Protein AF-A0A845GNG6-F1 (afdb_monomer_lite)

Structure (mmCIF, N/CA/C/O backbone):
data_AF-A0A845GNG6-F1
#
_entry.id   AF-A0A845GNG6-F1
#
loop_
_atom_site.group_PDB
_atom_site.id
_atom_site.type_symbol
_atom_site.label_atom_id
_atom_site.label_alt_id
_atom_site.label_comp_id
_atom_site.label_asym_id
_atom_site.label_entity_id
_atom_site.label_seq_id
_atom_site.pdbx_PDB_ins_code
_atom_site.Cartn_x
_atom_site.Cartn_y
_atom_site.Cartn_z
_atom_site.occupancy
_atom_site.B_iso_or_equiv
_atom_site.auth_seq_id
_atom_site.auth_comp_id
_atom_site.auth_asym_id
_atom_site.auth_atom_id
_atom_site.pdbx_PDB_model_num
ATOM 1 N N . MET A 1 1 ? 78.621 -5.613 -104.626 1.00 63.44 1 MET A N 1
ATOM 2 C CA . MET A 1 1 ? 79.164 -6.027 -103.314 1.00 63.44 1 MET A CA 1
ATOM 3 C C . MET A 1 1 ? 79.188 -4.895 -102.280 1.00 63.44 1 MET A C 1
ATOM 5 O O . MET A 1 1 ? 78.416 -4.979 -101.339 1.00 63.44 1 MET A O 1
ATOM 9 N N . MET A 1 2 ? 79.985 -3.820 -102.412 1.00 65.25 2 MET A N 1
ATOM 10 C CA . MET A 1 2 ? 80.016 -2.752 -101.379 1.00 65.25 2 MET A CA 1
ATOM 11 C C . MET A 1 2 ? 78.710 -1.940 -101.276 1.00 65.25 2 MET A C 1
ATOM 13 O O . MET A 1 2 ? 78.285 -1.611 -100.170 1.00 65.25 2 MET A O 1
ATOM 17 N N . ASP A 1 3 ? 78.027 -1.685 -102.395 1.00 73.31 3 ASP A N 1
ATOM 18 C CA . ASP A 1 3 ? 76.734 -0.980 -102.392 1.00 73.31 3 ASP A CA 1
ATOM 19 C C . ASP A 1 3 ? 75.588 -1.825 -101.815 1.00 73.31 3 ASP A C 1
ATOM 21 O O . ASP A 1 3 ? 74.708 -1.299 -101.137 1.00 73.31 3 ASP A O 1
ATOM 25 N N . GLU A 1 4 ? 75.633 -3.147 -102.001 1.00 75.06 4 GLU A N 1
ATOM 26 C CA . GLU A 1 4 ? 74.668 -4.087 -101.410 1.00 75.06 4 GLU A CA 1
ATOM 27 C C . GLU A 1 4 ? 74.850 -4.185 -99.894 1.00 75.06 4 GLU A C 1
ATOM 29 O O . GLU A 1 4 ? 73.871 -4.163 -99.150 1.00 75.06 4 GLU A O 1
ATOM 34 N N . ILE A 1 5 ? 76.101 -4.213 -99.420 1.00 76.00 5 ILE A N 1
ATOM 35 C CA . ILE A 1 5 ? 76.423 -4.175 -97.988 1.00 76.00 5 ILE A CA 1
ATOM 36 C C . ILE A 1 5 ? 75.950 -2.850 -97.379 1.00 76.00 5 ILE A C 1
ATOM 38 O O . ILE A 1 5 ? 75.317 -2.844 -96.325 1.00 76.00 5 ILE A O 1
ATOM 42 N N . ARG A 1 6 ? 76.191 -1.720 -98.055 1.00 77.00 6 ARG A N 1
ATOM 43 C CA . ARG A 1 6 ? 75.730 -0.402 -97.597 1.00 77.00 6 ARG A CA 1
ATOM 44 C C . ARG A 1 6 ? 74.201 -0.314 -97.545 1.00 77.00 6 ARG A C 1
ATOM 46 O O . ARG A 1 6 ? 73.663 0.205 -96.569 1.00 77.00 6 ARG A O 1
ATOM 53 N N . GLY A 1 7 ? 73.507 -0.851 -98.550 1.00 80.06 7 GLY A N 1
ATOM 54 C CA . GLY A 1 7 ? 72.046 -0.941 -98.574 1.00 80.06 7 GLY A CA 1
ATOM 55 C C . GLY A 1 7 ? 71.494 -1.794 -97.430 1.00 80.06 7 GLY A C 1
ATOM 56 O O . GLY A 1 7 ? 70.610 -1.346 -96.703 1.00 80.06 7 GLY A O 1
ATOM 57 N N . ALA A 1 8 ? 72.073 -2.975 -97.201 1.00 79.69 8 ALA A N 1
ATOM 58 C CA . ALA A 1 8 ? 71.675 -3.869 -96.116 1.00 79.69 8 ALA A CA 1
ATOM 59 C C . ALA A 1 8 ? 71.894 -3.247 -94.725 1.00 79.69 8 ALA A C 1
ATOM 61 O O . ALA A 1 8 ? 71.025 -3.363 -93.861 1.00 79.69 8 ALA A O 1
ATOM 62 N N . VAL A 1 9 ? 73.008 -2.535 -94.514 1.00 81.31 9 VAL A N 1
ATOM 63 C CA . VAL A 1 9 ? 73.286 -1.821 -93.255 1.00 81.31 9 VAL A CA 1
ATOM 64 C C . VAL A 1 9 ? 72.265 -0.707 -93.015 1.00 81.31 9 VAL A C 1
ATOM 66 O O . VAL A 1 9 ? 71.722 -0.613 -91.918 1.00 81.31 9 VAL A O 1
ATOM 69 N N . LEU A 1 10 ? 71.936 0.094 -94.034 1.00 81.06 10 LEU A N 1
ATOM 70 C CA . LEU A 1 10 ? 70.926 1.153 -93.914 1.00 81.06 10 LEU A CA 1
ATOM 71 C C . LEU A 1 10 ? 69.526 0.590 -93.624 1.00 81.06 10 LEU A C 1
ATOM 73 O O . LEU A 1 10 ? 68.808 1.126 -92.776 1.00 81.06 10 LEU A O 1
ATOM 77 N N . SER A 1 11 ? 69.147 -0.512 -94.276 1.00 82.75 11 SER A N 1
ATOM 78 C CA . SER A 1 11 ? 67.891 -1.216 -93.999 1.00 82.75 11 SER A CA 1
ATOM 79 C C . SER A 1 11 ? 67.853 -1.786 -92.581 1.00 82.75 11 SER A C 1
ATOM 81 O O . SER A 1 11 ? 66.860 -1.595 -91.882 1.00 82.75 11 SER A O 1
ATOM 83 N N . ALA A 1 12 ? 68.933 -2.419 -92.116 1.00 81.50 12 ALA A N 1
ATOM 84 C CA . ALA A 1 12 ? 69.025 -2.959 -90.761 1.00 81.50 12 ALA A CA 1
ATOM 85 C C . ALA A 1 12 ? 68.978 -1.856 -89.690 1.00 81.50 12 ALA A C 1
ATOM 87 O O . ALA A 1 12 ? 68.282 -2.008 -88.688 1.00 81.50 12 ALA A O 1
ATOM 88 N N . SER A 1 13 ? 69.644 -0.716 -89.913 1.00 83.62 13 SER A N 1
ATOM 89 C CA . SER A 1 13 ? 69.564 0.445 -89.017 1.00 83.62 13 SER A CA 1
ATOM 90 C C . SER A 1 13 ? 68.149 1.019 -88.942 1.00 83.62 13 SER A C 1
ATOM 92 O O . SER A 1 13 ? 67.682 1.348 -87.852 1.00 83.62 13 SER A O 1
ATOM 94 N N . ARG A 1 14 ? 67.440 1.100 -90.076 1.00 86.44 14 ARG A N 1
ATOM 95 C CA . ARG A 1 14 ? 66.047 1.564 -90.109 1.00 86.44 14 ARG A CA 1
ATOM 96 C C . ARG A 1 14 ? 65.122 0.612 -89.356 1.00 86.44 14 ARG A C 1
ATOM 98 O O . ARG A 1 14 ? 64.369 1.066 -88.504 1.00 86.44 14 ARG A O 1
ATOM 105 N N . VAL A 1 15 ? 65.225 -0.692 -89.615 1.00 86.19 15 VAL A N 1
ATOM 106 C CA . VAL A 1 15 ? 64.427 -1.716 -88.922 1.00 86.19 15 VAL A CA 1
ATOM 107 C C . VAL A 1 15 ? 64.720 -1.716 -87.421 1.00 86.19 15 VAL A C 1
ATOM 109 O O . VAL A 1 15 ? 63.786 -1.720 -86.627 1.00 86.19 15 VAL A O 1
ATOM 112 N N . GLY A 1 16 ? 65.990 -1.633 -87.013 1.00 84.88 16 GLY A N 1
ATOM 113 C CA . GLY A 1 16 ? 66.367 -1.556 -85.599 1.00 84.88 16 GLY A CA 1
ATOM 114 C C . GLY A 1 16 ? 65.791 -0.325 -84.892 1.00 84.88 16 GLY A C 1
ATOM 115 O O . GLY A 1 16 ? 65.312 -0.429 -83.764 1.00 84.88 16 GLY A O 1
ATOM 116 N N . TYR A 1 17 ? 65.773 0.828 -85.564 1.00 88.00 17 TYR A N 1
ATOM 117 C CA . TYR A 1 17 ? 65.159 2.048 -85.040 1.00 88.00 17 TYR A CA 1
ATOM 118 C C . TYR A 1 17 ? 63.625 1.953 -84.956 1.00 88.00 17 TYR A C 1
ATOM 120 O O . TYR A 1 17 ? 63.044 2.351 -83.946 1.00 88.00 17 TYR A O 1
ATOM 128 N N . GLU A 1 18 ? 62.966 1.391 -85.974 1.00 89.88 18 GLU A N 1
ATOM 129 C CA . GLU A 1 18 ? 61.511 1.179 -85.992 1.00 89.88 18 GLU A CA 1
ATOM 130 C C . GLU A 1 18 ? 61.078 0.218 -84.867 1.00 89.88 18 GLU A C 1
ATOM 132 O O . GLU A 1 18 ? 60.143 0.510 -84.123 1.00 89.88 18 GLU A O 1
ATOM 137 N N . VAL A 1 19 ? 61.815 -0.885 -84.680 1.00 89.88 19 VAL A N 1
ATOM 138 C CA . VAL A 1 19 ? 61.589 -1.858 -83.598 1.00 89.88 19 VAL A CA 1
ATOM 139 C C . VAL A 1 19 ? 61.834 -1.223 -82.230 1.00 89.88 19 VAL A C 1
ATOM 141 O O . VAL A 1 19 ? 61.001 -1.362 -81.338 1.00 89.88 19 VAL A O 1
ATOM 144 N N . GLY A 1 20 ? 62.930 -0.475 -82.055 1.00 89.69 20 GLY A N 1
ATOM 145 C CA . GLY A 1 20 ? 63.217 0.227 -80.801 1.00 89.69 20 GLY A CA 1
ATOM 146 C C . GLY A 1 20 ? 62.133 1.246 -80.431 1.00 89.69 20 GLY A C 1
ATOM 147 O O . GLY A 1 20 ? 61.717 1.317 -79.273 1.00 89.69 20 GLY A O 1
ATOM 148 N N . ARG A 1 21 ? 61.614 1.982 -81.423 1.00 91.88 21 ARG A N 1
ATOM 149 C CA . ARG A 1 21 ? 60.477 2.895 -81.247 1.00 91.88 21 ARG A CA 1
ATOM 150 C C . ARG A 1 21 ? 59.206 2.136 -80.861 1.00 91.88 21 ARG A C 1
ATOM 152 O O . ARG A 1 21 ? 58.534 2.550 -79.920 1.00 91.88 21 ARG A O 1
ATOM 159 N N . GLN A 1 22 ? 58.892 1.033 -81.542 1.00 91.81 22 GLN A N 1
ATOM 160 C CA . GLN A 1 22 ? 57.708 0.225 -81.239 1.00 91.81 22 GLN A CA 1
ATOM 161 C C . GLN A 1 22 ? 57.763 -0.337 -79.814 1.00 91.81 22 GLN A C 1
ATOM 163 O O . GLN A 1 22 ? 56.802 -0.196 -79.067 1.00 91.81 22 GLN A O 1
ATOM 168 N N . MET A 1 23 ? 58.914 -0.861 -79.384 1.00 91.38 23 MET A N 1
ATOM 169 C CA . MET A 1 23 ? 59.106 -1.346 -78.012 1.00 91.38 23 MET A CA 1
ATOM 170 C C . MET A 1 23 ? 58.889 -0.248 -76.960 1.00 91.38 23 MET A C 1
ATOM 172 O O . MET A 1 23 ? 58.383 -0.524 -75.872 1.00 91.38 23 MET A O 1
ATOM 176 N N . GLN A 1 24 ? 59.274 0.997 -77.257 1.00 92.06 24 GLN A N 1
ATOM 177 C CA . GLN A 1 24 ? 59.040 2.129 -76.360 1.00 92.06 24 GLN A CA 1
ATOM 178 C C . GLN A 1 24 ? 57.553 2.498 -76.292 1.00 92.06 24 GLN A C 1
ATOM 180 O O . GLN A 1 24 ? 57.046 2.757 -75.202 1.00 92.06 24 GLN A O 1
ATOM 185 N N . VAL A 1 25 ? 56.850 2.478 -77.428 1.00 93.19 25 VAL A N 1
ATOM 186 C CA . VAL A 1 25 ? 55.396 2.691 -77.485 1.00 93.19 25 VAL A CA 1
ATOM 187 C C . VAL A 1 25 ? 54.658 1.596 -76.713 1.00 93.19 25 VAL A C 1
ATOM 189 O O . VAL A 1 25 ? 53.833 1.915 -75.861 1.00 93.19 25 VAL A O 1
ATOM 192 N N . ASP A 1 26 ? 55.004 0.327 -76.930 1.00 94.38 26 ASP A N 1
ATOM 193 C CA . ASP A 1 26 ? 54.384 -0.810 -76.242 1.00 94.38 26 ASP A CA 1
ATOM 194 C C . ASP A 1 26 ? 54.618 -0.751 -74.725 1.00 94.38 26 ASP A C 1
ATOM 196 O O . ASP A 1 26 ? 53.713 -1.041 -73.942 1.00 94.38 26 ASP A O 1
ATOM 200 N N . ARG A 1 27 ? 55.813 -0.325 -74.286 1.00 94.75 27 ARG A N 1
ATOM 201 C CA . ARG A 1 27 ? 56.106 -0.111 -72.860 1.00 94.75 27 ARG A CA 1
ATOM 202 C C . ARG A 1 27 ? 55.184 0.942 -72.256 1.00 94.75 27 ARG A C 1
ATOM 204 O O . ARG A 1 27 ? 54.560 0.671 -71.236 1.00 94.75 27 ARG A O 1
ATOM 211 N N . VAL A 1 28 ? 55.078 2.106 -72.897 1.00 94.69 28 VAL A N 1
ATOM 212 C CA . VAL A 1 28 ? 54.210 3.188 -72.418 1.00 94.69 28 VAL A CA 1
ATOM 213 C C . VAL A 1 28 ? 52.760 2.706 -72.386 1.00 94.69 28 VAL A C 1
ATOM 215 O O . VAL A 1 28 ? 52.109 2.825 -71.356 1.00 94.69 28 VAL A O 1
ATOM 218 N N . ILE A 1 29 ? 52.255 2.075 -73.449 1.00 95.75 29 ILE A N 1
ATOM 219 C CA . ILE A 1 29 ? 50.885 1.532 -73.469 1.00 95.75 29 ILE A CA 1
ATOM 220 C C . ILE A 1 29 ? 50.652 0.568 -72.296 1.00 95.75 29 ILE A C 1
ATOM 222 O O . ILE A 1 29 ? 49.633 0.678 -71.614 1.00 95.75 29 ILE A O 1
ATOM 226 N N . ASN A 1 30 ? 51.597 -0.330 -72.014 1.00 95.75 30 ASN A N 1
ATOM 227 C CA . ASN A 1 30 ? 51.485 -1.261 -70.891 1.00 95.75 30 ASN A CA 1
ATOM 228 C C . ASN A 1 30 ? 51.451 -0.551 -69.529 1.00 95.75 30 ASN A C 1
ATOM 230 O O . ASN A 1 30 ? 50.631 -0.912 -68.686 1.00 95.75 30 ASN A O 1
ATOM 234 N N . GLU A 1 31 ? 52.280 0.473 -69.313 1.00 96.06 31 GLU A N 1
ATOM 235 C CA . GLU A 1 31 ? 52.253 1.290 -68.089 1.00 96.06 31 GLU A CA 1
ATOM 236 C C . GLU A 1 31 ? 50.896 1.989 -67.919 1.00 96.06 31 GLU A C 1
ATOM 238 O O . GLU A 1 31 ? 50.289 1.932 -66.848 1.00 96.06 31 GLU A O 1
ATOM 243 N N . TRP A 1 32 ? 50.356 2.576 -68.990 1.00 96.19 32 TRP A N 1
ATOM 244 C CA . TRP A 1 32 ? 49.034 3.209 -68.971 1.00 96.19 32 TRP A CA 1
ATOM 245 C C . TRP A 1 32 ? 47.914 2.213 -68.657 1.00 96.19 32 TRP A C 1
ATOM 247 O O . TRP A 1 32 ? 47.028 2.519 -67.856 1.00 96.19 32 TRP A O 1
ATOM 257 N N . VAL A 1 33 ? 47.960 1.008 -69.233 1.00 96.56 33 VAL A N 1
ATOM 258 C CA . VAL A 1 33 ? 47.000 -0.066 -68.929 1.00 96.56 33 VAL A CA 1
ATOM 259 C C . VAL A 1 33 ? 47.103 -0.494 -67.463 1.00 96.56 33 VAL A C 1
ATOM 261 O O . VAL A 1 33 ? 46.078 -0.666 -66.801 1.00 96.56 33 VAL A O 1
ATOM 264 N N . GLN A 1 34 ? 48.317 -0.624 -66.921 1.00 95.44 34 GLN A N 1
ATOM 265 C CA . GLN A 1 34 ? 48.525 -0.947 -65.506 1.00 95.44 34 GLN A CA 1
ATOM 266 C C . GLN A 1 34 ? 47.971 0.144 -64.585 1.00 95.44 34 GLN A C 1
ATOM 268 O O . GLN A 1 34 ? 47.247 -0.171 -63.637 1.00 95.44 34 GLN A O 1
ATOM 273 N N . HIS A 1 35 ? 48.233 1.418 -64.886 1.00 96.38 35 HIS A N 1
ATOM 274 C CA . HIS A 1 35 ? 47.662 2.537 -64.139 1.00 96.38 35 HIS A CA 1
ATOM 275 C C . HIS A 1 35 ? 46.133 2.542 -64.201 1.00 96.38 35 HIS A C 1
ATOM 277 O O . HIS A 1 35 ? 45.484 2.649 -63.161 1.00 96.38 35 HIS A O 1
ATOM 283 N N . ALA A 1 36 ? 45.542 2.361 -65.384 1.00 96.00 36 ALA A N 1
ATOM 284 C CA . ALA A 1 36 ? 44.091 2.310 -65.548 1.00 96.00 36 ALA A CA 1
ATOM 285 C C . ALA A 1 36 ? 43.453 1.171 -64.733 1.00 96.00 36 ALA A C 1
ATOM 287 O O . ALA A 1 36 ? 42.430 1.377 -64.076 1.00 96.00 36 ALA A O 1
ATOM 288 N N . ASN A 1 37 ? 44.076 -0.011 -64.723 1.00 96.75 37 ASN A N 1
ATOM 289 C CA . ASN A 1 37 ? 43.617 -1.145 -63.921 1.00 96.75 37 ASN A CA 1
ATOM 290 C C . ASN A 1 37 ? 43.746 -0.880 -62.415 1.00 96.75 37 ASN A C 1
ATOM 292 O O . ASN A 1 37 ? 42.821 -1.194 -61.668 1.00 96.75 37 ASN A O 1
ATOM 296 N N . SER A 1 38 ? 44.844 -0.257 -61.977 1.00 97.06 38 SER A N 1
ATOM 297 C CA . SER A 1 38 ? 45.049 0.137 -60.577 1.00 97.06 38 SER A CA 1
ATOM 298 C C . SER A 1 38 ? 43.987 1.138 -60.107 1.00 97.06 38 SER A C 1
ATOM 300 O O . SER A 1 38 ? 43.337 0.919 -59.087 1.00 97.06 38 SER A O 1
ATOM 302 N N . TYR A 1 39 ? 43.711 2.182 -60.898 1.00 96.62 39 TYR A N 1
ATOM 303 C CA . TYR A 1 39 ? 42.654 3.148 -60.584 1.00 96.62 39 TYR A CA 1
ATOM 304 C C . TYR A 1 39 ? 41.267 2.512 -60.549 1.00 96.62 39 TYR A C 1
ATOM 306 O O . TYR A 1 39 ? 40.452 2.857 -59.694 1.00 96.62 39 TYR A O 1
ATOM 314 N N . LYS A 1 40 ? 40.982 1.578 -61.463 1.00 96.94 40 LYS A N 1
ATOM 315 C CA . LYS A 1 40 ? 39.716 0.844 -61.455 1.00 96.94 40 LYS A CA 1
ATOM 316 C C . LYS A 1 40 ? 39.564 0.021 -60.174 1.00 96.94 40 LYS A C 1
ATOM 318 O O . LYS A 1 40 ? 38.509 0.097 -59.556 1.00 96.94 40 LYS A O 1
ATOM 323 N N . ALA A 1 41 ? 40.612 -0.690 -59.756 1.00 96.69 41 ALA A N 1
ATOM 324 C CA . ALA A 1 41 ? 40.607 -1.468 -58.520 1.00 96.69 41 ALA A CA 1
ATOM 325 C C . ALA A 1 41 ? 40.384 -0.580 -57.284 1.00 96.69 41 ALA A C 1
ATOM 327 O O . ALA A 1 41 ? 39.477 -0.852 -56.506 1.00 96.69 41 ALA A O 1
ATOM 328 N N . GLN A 1 42 ? 41.123 0.529 -57.160 1.00 96.88 42 GLN A N 1
ATOM 329 C CA . GLN A 1 42 ? 40.955 1.488 -56.056 1.00 96.88 42 GLN A CA 1
ATOM 330 C C . GLN A 1 42 ? 39.549 2.092 -56.016 1.00 96.88 42 GLN A C 1
ATOM 332 O O . GLN A 1 42 ? 38.958 2.265 -54.953 1.00 96.88 42 GLN A O 1
ATOM 337 N N . ARG A 1 43 ? 38.992 2.423 -57.185 1.00 97.44 43 ARG A N 1
ATOM 338 C CA . ARG A 1 43 ? 37.632 2.950 -57.288 1.00 97.44 43 ARG A CA 1
ATOM 339 C C . ARG A 1 43 ? 36.606 1.911 -56.840 1.00 97.44 43 ARG A C 1
ATOM 341 O O . ARG A 1 43 ? 35.663 2.268 -56.141 1.00 97.44 43 ARG A O 1
ATOM 348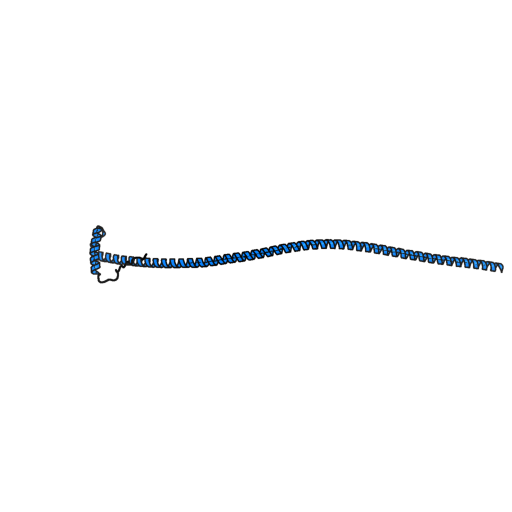 N N . ASP A 1 44 ? 36.758 0.663 -57.270 1.00 97.19 44 ASP A N 1
ATOM 349 C CA . ASP A 1 44 ? 35.828 -0.413 -56.928 1.00 97.19 44 ASP A CA 1
ATOM 350 C C . ASP A 1 44 ? 35.904 -0.739 -55.417 1.00 97.19 44 ASP A C 1
ATOM 352 O O . ASP A 1 44 ? 34.862 -0.853 -54.774 1.00 97.19 44 ASP A O 1
ATOM 356 N N . GLU A 1 45 ? 37.103 -0.732 -54.822 1.00 97.88 45 GLU A N 1
ATOM 357 C CA . GLU A 1 45 ? 37.316 -0.851 -53.368 1.00 97.88 45 GLU A CA 1
ATOM 358 C C . GLU A 1 45 ? 36.657 0.301 -52.592 1.00 97.88 45 GLU A C 1
ATOM 360 O O . GLU A 1 45 ? 35.883 0.068 -51.663 1.00 97.88 45 GLU A O 1
ATOM 365 N N . ALA A 1 46 ? 36.850 1.549 -53.032 1.00 97.06 46 ALA A N 1
ATOM 366 C CA . ALA A 1 46 ? 36.190 2.705 -52.426 1.00 97.06 46 ALA A CA 1
ATOM 367 C C . ALA A 1 46 ? 34.653 2.616 -52.517 1.00 97.06 46 ALA A C 1
ATOM 369 O O . ALA A 1 46 ? 33.941 3.009 -51.591 1.00 97.06 46 ALA A O 1
ATOM 370 N N . TRP A 1 47 ? 34.110 2.076 -53.613 1.00 97.69 47 TRP A N 1
ATOM 371 C CA . TRP A 1 47 ? 32.670 1.831 -53.737 1.00 97.69 47 TRP A CA 1
ATOM 372 C C . TRP A 1 47 ? 32.168 0.761 -52.765 1.00 97.69 47 TRP A C 1
ATOM 374 O O . TRP A 1 47 ? 31.066 0.903 -52.224 1.00 97.69 47 TRP A O 1
ATOM 384 N N . ASP A 1 48 ? 32.948 -0.289 -52.525 1.00 97.81 48 ASP A N 1
ATOM 385 C CA . ASP A 1 48 ? 32.625 -1.323 -51.539 1.00 97.81 48 ASP A CA 1
ATOM 386 C C . ASP A 1 48 ? 32.636 -0.771 -50.114 1.00 97.81 48 ASP A C 1
ATOM 388 O O . ASP A 1 48 ? 31.693 -1.009 -49.350 1.00 97.81 48 ASP A O 1
ATOM 392 N N . GLU A 1 49 ? 33.626 0.056 -49.781 1.00 98.00 49 GLU A N 1
ATOM 393 C CA . GLU A 1 49 ? 33.677 0.765 -48.504 1.00 98.00 49 GLU A CA 1
ATOM 394 C C . GLU A 1 49 ? 32.473 1.692 -48.319 1.00 98.00 49 GLU A C 1
ATOM 396 O O . GLU A 1 49 ? 31.808 1.638 -47.282 1.00 98.00 49 GLU A O 1
ATOM 401 N N . ILE A 1 50 ? 32.117 2.487 -49.336 1.00 97.94 50 ILE A N 1
ATOM 402 C CA . ILE A 1 50 ? 30.935 3.363 -49.297 1.00 97.94 50 ILE A CA 1
ATOM 403 C C . ILE A 1 50 ? 29.661 2.546 -49.054 1.00 97.94 50 ILE A C 1
ATOM 405 O O . ILE A 1 50 ? 28.822 2.938 -48.237 1.00 97.94 50 ILE A O 1
ATOM 409 N N . ARG A 1 51 ? 29.500 1.402 -49.733 1.00 97.88 51 ARG A N 1
ATOM 410 C CA . ARG A 1 51 ? 28.342 0.515 -49.531 1.00 97.88 51 ARG A CA 1
ATOM 411 C C . ARG A 1 51 ? 28.295 -0.035 -48.106 1.00 97.88 51 ARG A C 1
ATOM 413 O O . ARG A 1 51 ? 27.238 0.017 -47.476 1.00 97.88 51 ARG A O 1
ATOM 420 N N . SER A 1 52 ? 29.431 -0.499 -47.590 1.00 98.12 52 SER A N 1
ATOM 421 C CA . SER A 1 52 ? 29.564 -1.018 -46.225 1.00 98.12 52 SER A CA 1
ATOM 422 C C . SER A 1 52 ? 29.254 0.050 -45.171 1.00 98.12 52 SER A C 1
ATOM 424 O O . SER A 1 52 ? 28.443 -0.172 -44.269 1.00 98.12 52 SER A O 1
ATOM 426 N N . LEU A 1 53 ? 29.819 1.251 -45.314 1.00 98.00 53 LEU A N 1
ATOM 427 C CA . LEU A 1 53 ? 29.571 2.371 -44.406 1.00 98.00 53 LEU A CA 1
ATOM 428 C C . LEU A 1 53 ? 28.112 2.826 -44.443 1.00 98.00 53 LEU A C 1
ATOM 430 O O . LEU A 1 53 ? 27.535 3.116 -43.396 1.00 98.00 53 LEU A O 1
ATOM 434 N N . LYS A 1 54 ? 27.484 2.839 -45.622 1.00 98.06 54 LYS A N 1
ATOM 435 C CA . LYS A 1 54 ? 26.063 3.175 -45.756 1.00 98.06 54 LYS A CA 1
ATOM 436 C C . LYS A 1 54 ? 25.165 2.157 -45.048 1.00 98.06 54 LYS A C 1
ATOM 438 O O . LYS A 1 54 ? 24.196 2.561 -44.407 1.00 98.06 54 LYS A O 1
ATOM 443 N N . ALA A 1 55 ? 25.496 0.867 -45.124 1.00 97.88 55 ALA A N 1
ATOM 444 C CA . ALA A 1 55 ? 24.780 -0.177 -44.395 1.00 97.88 55 ALA A CA 1
ATOM 445 C C . ALA A 1 55 ? 24.912 0.009 -42.874 1.00 97.88 55 ALA A C 1
ATOM 447 O O . ALA A 1 55 ? 23.898 0.084 -42.182 1.00 97.88 55 ALA A O 1
ATOM 448 N N . LYS A 1 56 ? 26.139 0.210 -42.369 1.00 98.25 56 LYS A N 1
ATOM 449 C CA . LYS A 1 56 ? 26.395 0.477 -40.940 1.00 98.25 56 LYS A CA 1
ATOM 450 C C . LYS A 1 56 ? 25.694 1.744 -40.442 1.00 98.25 56 LYS A C 1
ATOM 452 O O . LYS A 1 56 ? 25.161 1.777 -39.335 1.00 98.25 56 LYS A O 1
ATOM 457 N N . LEU A 1 57 ? 25.660 2.800 -41.257 1.00 98.12 57 LEU A N 1
ATOM 458 C CA . LEU A 1 57 ? 24.939 4.026 -40.917 1.00 98.12 57 LEU A CA 1
ATOM 459 C C . LEU A 1 57 ? 23.431 3.774 -40.794 1.00 98.12 57 LEU A C 1
ATOM 461 O O . LEU A 1 57 ? 22.798 4.297 -39.883 1.00 98.12 57 LEU A O 1
ATOM 465 N N . SER A 1 58 ? 22.853 2.966 -41.684 1.00 97.62 58 SER A N 1
ATOM 466 C CA . SER A 1 58 ? 21.436 2.604 -41.606 1.00 97.62 58 SER A CA 1
ATOM 467 C C . SER A 1 58 ? 21.122 1.777 -40.357 1.00 97.62 58 SER A C 1
ATOM 469 O O . SER A 1 58 ? 20.108 2.020 -39.709 1.00 97.62 58 SER A O 1
ATOM 471 N N . GLU A 1 59 ? 21.982 0.818 -40.013 1.00 98.19 59 GLU A N 1
ATOM 472 C CA . GLU A 1 59 ? 21.825 -0.030 -38.827 1.00 98.19 59 GLU A CA 1
ATOM 473 C C . GLU A 1 59 ? 21.879 0.804 -37.541 1.00 98.19 59 GLU A C 1
ATOM 475 O O . GLU A 1 59 ? 20.936 0.801 -36.753 1.00 98.19 59 GLU A O 1
ATOM 480 N N . THR A 1 60 ? 22.914 1.632 -37.392 1.00 97.19 60 THR A N 1
ATOM 481 C CA . THR A 1 60 ? 23.063 2.527 -36.231 1.00 97.19 60 THR A CA 1
ATOM 482 C C . THR A 1 60 ? 21.938 3.563 -36.121 1.00 97.19 60 THR A C 1
ATOM 484 O O . THR A 1 60 ? 21.520 3.927 -35.018 1.00 97.19 60 THR A O 1
ATOM 487 N N . GLN A 1 61 ? 21.396 4.042 -37.247 1.00 98.19 61 GLN A N 1
ATOM 488 C CA . GLN A 1 61 ? 20.214 4.909 -37.247 1.00 98.19 61 GLN A CA 1
ATOM 489 C C . GLN A 1 61 ? 18.969 4.190 -36.722 1.00 98.19 61 GLN A C 1
ATOM 491 O O . GLN A 1 61 ? 18.183 4.799 -35.989 1.00 98.19 61 GLN A O 1
ATOM 496 N N . GLU A 1 62 ? 18.789 2.919 -37.070 1.00 97.75 62 GLU A N 1
ATOM 497 C CA . GLU A 1 62 ? 17.656 2.133 -36.595 1.00 97.75 62 GLU A CA 1
ATOM 498 C C . GLU A 1 62 ? 17.802 1.773 -35.113 1.00 97.75 62 GLU A C 1
ATOM 500 O O . GLU A 1 62 ? 16.870 1.982 -34.335 1.00 97.75 62 GLU A O 1
ATOM 505 N N . GLU A 1 63 ? 18.997 1.374 -34.674 1.00 98.19 63 GLU A N 1
ATOM 506 C CA . GLU A 1 63 ? 19.306 1.182 -33.252 1.00 98.19 63 GLU A CA 1
ATOM 507 C C . GLU A 1 63 ? 18.987 2.438 -32.434 1.00 98.19 63 GLU A C 1
ATOM 509 O O . GLU A 1 63 ? 18.336 2.366 -31.386 1.00 98.19 63 GLU A O 1
ATOM 514 N N . ARG A 1 64 ? 19.370 3.618 -32.942 1.00 98.19 64 ARG A N 1
ATOM 515 C CA . ARG A 1 64 ? 19.051 4.898 -32.303 1.00 98.19 64 ARG A CA 1
ATOM 516 C C . ARG A 1 64 ? 17.543 5.116 -32.181 1.00 98.19 64 ARG A C 1
ATOM 518 O O . ARG A 1 64 ? 17.091 5.559 -31.124 1.00 98.19 64 ARG A O 1
ATOM 525 N N . ARG A 1 65 ? 16.760 4.821 -33.225 1.00 98.38 65 ARG A N 1
ATOM 526 C CA . ARG A 1 65 ? 15.290 4.944 -33.177 1.00 98.38 65 ARG A CA 1
ATOM 527 C C . ARG A 1 65 ? 14.684 4.018 -32.132 1.00 98.38 65 ARG A C 1
ATOM 529 O O . ARG A 1 65 ? 13.860 4.463 -31.333 1.00 98.38 65 ARG A O 1
ATOM 536 N N . VAL A 1 66 ? 15.121 2.761 -32.098 1.00 98.38 66 VAL A N 1
ATOM 537 C CA . VAL A 1 66 ? 14.641 1.767 -31.130 1.00 98.38 66 VAL A CA 1
ATOM 538 C C . VAL A 1 66 ? 14.970 2.194 -29.700 1.00 98.38 66 VAL A C 1
ATOM 540 O O . VAL A 1 66 ? 14.100 2.158 -28.829 1.00 98.38 66 VAL A O 1
ATOM 543 N N . LEU A 1 67 ? 16.202 2.639 -29.442 1.00 98.31 67 LEU A N 1
ATOM 544 C CA . LEU A 1 67 ? 16.609 3.115 -28.118 1.00 98.31 67 LEU A CA 1
ATOM 545 C C . LEU A 1 67 ? 15.835 4.365 -27.695 1.00 98.31 67 LEU A C 1
ATOM 547 O O . LEU A 1 67 ? 15.414 4.461 -26.544 1.00 98.31 67 LEU A O 1
ATOM 551 N N . GLN A 1 68 ? 15.577 5.290 -28.619 1.00 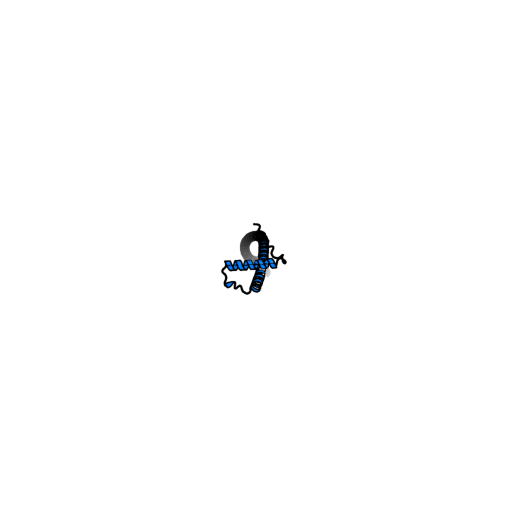98.44 68 GLN A N 1
ATOM 552 C CA . GLN A 1 68 ? 14.764 6.472 -28.342 1.00 98.44 68 GLN A CA 1
ATOM 553 C C . GLN A 1 68 ? 13.313 6.103 -27.994 1.00 98.44 68 GLN A C 1
ATOM 555 O O . GLN A 1 68 ? 12.731 6.687 -27.078 1.00 98.44 68 GLN A O 1
ATOM 560 N N . ALA A 1 69 ? 12.735 5.114 -28.680 1.00 97.94 69 ALA A N 1
ATOM 561 C CA . ALA A 1 69 ? 11.404 4.607 -28.363 1.00 97.94 69 ALA A CA 1
ATOM 562 C C . ALA A 1 69 ? 11.362 3.948 -26.973 1.00 97.94 69 ALA A C 1
ATOM 564 O O . ALA A 1 69 ? 10.476 4.263 -26.179 1.00 97.94 69 ALA A O 1
ATOM 565 N N . LYS A 1 70 ? 12.351 3.104 -26.646 1.00 98.38 70 LYS A N 1
ATOM 566 C CA . LYS A 1 70 ? 12.479 2.471 -25.320 1.00 98.38 70 LYS A CA 1
ATOM 567 C C . LYS A 1 70 ? 12.662 3.493 -24.200 1.00 98.38 70 LYS A C 1
ATOM 569 O O . LYS A 1 70 ? 12.062 3.346 -23.140 1.00 98.38 70 LYS A O 1
ATOM 574 N N . LEU A 1 71 ? 13.459 4.537 -24.434 1.00 98.25 71 LEU A N 1
ATOM 575 C CA . LEU A 1 71 ? 13.641 5.623 -23.473 1.00 98.25 71 LEU A CA 1
ATOM 576 C C . LEU A 1 71 ? 12.310 6.323 -23.189 1.00 98.25 71 LEU A C 1
ATOM 578 O O . LEU A 1 71 ? 11.938 6.486 -22.031 1.00 98.25 71 LEU A O 1
ATOM 582 N N . LYS A 1 72 ? 11.559 6.669 -24.240 1.00 98.00 72 LYS A N 1
ATOM 583 C CA . LYS A 1 72 ? 10.245 7.304 -24.101 1.00 98.00 72 LYS A CA 1
ATOM 584 C C . LYS A 1 72 ? 9.257 6.415 -23.341 1.00 98.00 72 LYS A C 1
ATOM 586 O O . LYS A 1 72 ? 8.547 6.911 -22.471 1.00 98.00 72 LYS A O 1
ATOM 591 N N . ASP A 1 73 ? 9.221 5.118 -23.641 1.00 98.38 73 ASP A N 1
ATOM 592 C CA . ASP A 1 73 ? 8.376 4.163 -22.916 1.00 98.38 73 ASP A CA 1
ATOM 593 C C . ASP A 1 73 ? 8.759 4.100 -21.427 1.00 98.38 73 ASP A C 1
ATOM 595 O O . ASP A 1 73 ? 7.919 4.319 -20.552 1.00 98.38 73 ASP A O 1
ATOM 599 N N . SER A 1 74 ? 10.051 3.955 -21.121 1.00 97.69 74 SER A N 1
ATOM 600 C CA . SER A 1 74 ? 10.553 3.955 -19.742 1.00 97.69 74 SER A CA 1
ATOM 601 C C . SER A 1 74 ? 10.246 5.258 -18.990 1.00 97.69 74 SER A C 1
ATOM 603 O O . SER A 1 74 ? 9.857 5.223 -17.821 1.00 97.69 74 SER A O 1
ATOM 605 N N . GLU A 1 75 ? 10.336 6.418 -19.645 1.00 98.25 75 GLU A N 1
ATOM 606 C CA . GLU A 1 75 ? 9.936 7.701 -19.059 1.00 98.25 75 GLU A CA 1
ATOM 607 C C . GLU A 1 75 ? 8.441 7.738 -18.721 1.00 98.25 75 GLU A C 1
ATOM 609 O O . GLU A 1 75 ? 8.055 8.265 -17.672 1.00 98.25 75 GLU A O 1
ATOM 614 N N . THR A 1 76 ? 7.586 7.179 -19.584 1.00 97.62 76 THR A N 1
ATOM 615 C CA . THR A 1 76 ? 6.149 7.082 -19.295 1.00 97.62 76 THR A CA 1
ATOM 616 C C . THR A 1 76 ? 5.869 6.140 -18.129 1.00 97.62 76 THR A C 1
ATOM 618 O O . THR A 1 76 ? 5.110 6.515 -17.234 1.00 97.62 76 THR A O 1
ATOM 621 N N . GLN A 1 77 ? 6.550 4.994 -18.058 1.00 98.00 77 GLN A N 1
ATOM 622 C CA . GLN A 1 77 ? 6.458 4.068 -16.926 1.00 98.00 77 GLN A CA 1
ATOM 623 C C . GLN A 1 77 ? 6.944 4.717 -15.621 1.00 98.00 77 GLN A C 1
ATOM 625 O O . GLN A 1 77 ? 6.293 4.622 -14.584 1.00 98.00 77 GLN A O 1
ATOM 630 N N . CYS A 1 78 ? 8.044 5.473 -15.655 1.00 97.62 78 CYS A N 1
ATOM 631 C CA . CYS A 1 78 ? 8.510 6.231 -14.493 1.00 97.62 78 CYS A CA 1
ATOM 632 C C . CYS A 1 78 ? 7.457 7.236 -14.000 1.00 97.62 78 CYS A C 1
ATOM 634 O O . CYS A 1 78 ? 7.263 7.395 -12.792 1.00 97.62 78 CYS A O 1
ATOM 636 N N . LYS A 1 79 ? 6.761 7.922 -14.915 1.00 97.81 79 LYS A N 1
ATOM 637 C CA . LYS A 1 79 ? 5.690 8.866 -14.558 1.00 97.81 79 LYS A CA 1
ATOM 638 C C . LYS A 1 79 ? 4.497 8.157 -13.917 1.00 97.81 79 LYS A C 1
ATOM 640 O O . LYS A 1 79 ? 3.990 8.648 -12.907 1.00 97.81 79 LYS A O 1
ATOM 645 N N . THR A 1 80 ? 4.069 7.013 -14.453 1.00 98.12 80 THR A N 1
ATOM 646 C CA . THR A 1 80 ? 2.955 6.242 -13.879 1.00 98.12 80 THR A CA 1
ATOM 647 C C . THR A 1 80 ? 3.318 5.669 -12.511 1.00 98.12 80 THR A C 1
ATOM 649 O O . THR A 1 80 ? 2.525 5.799 -11.577 1.00 98.12 80 THR A O 1
ATOM 652 N N . PHE A 1 81 ? 4.534 5.140 -12.337 1.00 98.19 81 PHE A N 1
ATOM 653 C CA . PHE A 1 81 ? 5.001 4.659 -11.036 1.00 98.19 81 PHE A CA 1
ATOM 654 C C . PHE A 1 81 ? 5.069 5.773 -9.992 1.00 98.19 81 PHE A C 1
ATOM 656 O O . PHE A 1 81 ? 4.591 5.573 -8.877 1.00 98.19 81 PHE A O 1
ATOM 663 N N . ARG A 1 82 ? 5.562 6.970 -10.341 1.00 98.12 82 ARG A N 1
ATOM 664 C CA . ARG A 1 82 ? 5.534 8.123 -9.420 1.00 98.12 82 ARG A CA 1
ATOM 665 C C . ARG A 1 82 ? 4.113 8.527 -9.037 1.00 98.12 82 ARG A C 1
ATOM 667 O O . ARG A 1 82 ? 3.850 8.790 -7.868 1.00 98.12 82 ARG A O 1
ATOM 674 N N . ALA A 1 83 ? 3.183 8.557 -9.991 1.00 97.81 83 ALA A N 1
ATOM 675 C CA . ALA A 1 83 ? 1.784 8.866 -9.697 1.00 97.81 83 ALA A CA 1
ATOM 676 C C . ALA A 1 83 ? 1.149 7.821 -8.759 1.00 97.81 83 ALA A C 1
ATOM 678 O O . ALA A 1 83 ? 0.427 8.175 -7.821 1.00 97.81 83 ALA A O 1
ATOM 679 N N . SER A 1 84 ? 1.460 6.540 -8.976 1.00 98.06 84 SER A N 1
ATOM 680 C CA . SER A 1 84 ? 1.029 5.445 -8.104 1.00 98.06 84 SER A CA 1
ATOM 681 C C . SER A 1 84 ? 1.626 5.569 -6.700 1.00 98.06 84 SER A C 1
ATOM 683 O O . SER A 1 84 ? 0.888 5.477 -5.721 1.00 98.06 84 SER A O 1
ATOM 685 N N . ALA A 1 85 ? 2.929 5.843 -6.587 1.00 98.12 85 ALA A N 1
ATOM 686 C CA . ALA A 1 85 ? 3.610 6.047 -5.308 1.00 98.12 85 ALA A CA 1
ATOM 687 C C . ALA A 1 85 ? 2.972 7.192 -4.507 1.00 98.12 85 ALA A C 1
ATOM 689 O O . ALA A 1 85 ? 2.534 6.976 -3.381 1.00 98.12 85 ALA A O 1
ATOM 690 N N . ASN A 1 86 ? 2.770 8.355 -5.133 1.00 97.94 86 ASN A N 1
ATOM 691 C CA . ASN A 1 86 ? 2.104 9.498 -4.500 1.00 97.94 86 ASN A CA 1
ATOM 692 C C . ASN A 1 86 ? 0.676 9.159 -4.029 1.00 97.94 86 ASN A C 1
ATOM 694 O O . ASN A 1 86 ? 0.204 9.654 -3.005 1.00 97.94 86 ASN A O 1
ATOM 698 N N . THR A 1 87 ? -0.044 8.324 -4.782 1.00 98.25 87 THR A N 1
ATOM 699 C CA . THR A 1 87 ? -1.394 7.881 -4.402 1.00 98.25 87 THR A CA 1
ATOM 700 C C . THR A 1 87 ? -1.352 6.971 -3.177 1.00 98.25 87 THR A C 1
ATOM 702 O O . THR A 1 87 ? -2.181 7.114 -2.276 1.00 98.25 87 THR A O 1
ATOM 705 N N . LEU A 1 88 ? -0.391 6.047 -3.126 1.00 97.81 88 LEU A N 1
ATOM 706 C CA . LEU A 1 88 ? -0.193 5.160 -1.983 1.00 97.81 88 LEU A CA 1
ATOM 707 C C . LEU A 1 88 ? 0.241 5.933 -0.737 1.00 97.81 88 LEU A C 1
ATOM 709 O O . LEU A 1 88 ? -0.308 5.684 0.330 1.00 97.81 88 LEU A O 1
ATOM 713 N N . GLU A 1 89 ? 1.134 6.913 -0.868 1.00 98.25 89 GLU A N 1
ATOM 714 C CA . GLU A 1 89 ? 1.546 7.783 0.240 1.00 98.25 89 GLU A CA 1
ATOM 715 C C . GLU A 1 89 ? 0.357 8.524 0.859 1.00 98.25 89 GLU A C 1
ATOM 717 O O . GLU A 1 89 ? 0.176 8.495 2.075 1.00 98.25 89 GLU A O 1
ATOM 722 N N . ARG A 1 90 ? -0.521 9.108 0.031 1.00 97.69 90 ARG A N 1
ATOM 723 C CA . ARG A 1 90 ? -1.745 9.774 0.514 1.00 97.69 90 ARG A CA 1
ATOM 724 C C . ARG A 1 90 ? -2.688 8.814 1.236 1.00 97.69 90 ARG A C 1
ATOM 726 O O . ARG A 1 90 ? -3.228 9.161 2.283 1.00 97.69 90 ARG A O 1
ATOM 733 N N . LYS A 1 91 ? -2.887 7.607 0.693 1.00 98.12 91 LYS A N 1
ATOM 734 C CA . LYS A 1 91 ? -3.704 6.572 1.350 1.00 98.12 91 LYS A CA 1
ATOM 735 C C . LYS A 1 91 ? -3.095 6.149 2.682 1.00 98.12 91 LYS A C 1
ATOM 737 O O . LYS A 1 91 ? -3.828 5.990 3.651 1.00 98.12 91 LYS A O 1
ATOM 742 N N . ASN A 1 92 ? -1.776 5.998 2.740 1.00 97.75 92 ASN A N 1
ATOM 743 C CA . ASN A 1 92 ? -1.079 5.599 3.954 1.00 97.75 92 ASN A CA 1
ATOM 744 C C . ASN A 1 92 ? -1.175 6.681 5.040 1.00 97.75 92 ASN A C 1
ATOM 746 O O . ASN A 1 92 ? -1.465 6.364 6.189 1.00 97.75 92 ASN A O 1
ATOM 750 N N . ALA A 1 93 ? -1.033 7.957 4.666 1.00 97.69 93 ALA A N 1
ATOM 751 C CA . ALA A 1 93 ? -1.267 9.081 5.572 1.00 97.69 93 ALA A CA 1
ATOM 752 C C . ALA A 1 93 ? -2.706 9.072 6.120 1.00 97.69 93 ALA A C 1
ATOM 754 O O . ALA A 1 93 ? -2.904 9.099 7.330 1.00 97.69 93 ALA A O 1
ATOM 755 N N . SER A 1 94 ? -3.708 8.911 5.247 1.00 98.19 94 SER A N 1
ATOM 756 C CA . SER A 1 94 ? -5.115 8.837 5.663 1.00 98.19 94 SER A CA 1
ATOM 757 C C . SER A 1 94 ? -5.413 7.645 6.581 1.00 98.19 94 SER A C 1
ATOM 759 O O . SER A 1 94 ? -6.181 7.787 7.530 1.00 98.19 94 SER A O 1
ATOM 761 N N . LEU A 1 95 ? -4.823 6.475 6.319 1.00 98.25 95 LEU A N 1
ATOM 762 C CA . LEU A 1 95 ? -4.969 5.306 7.188 1.00 98.25 95 LEU A CA 1
ATOM 763 C C . LEU A 1 95 ? -4.285 5.522 8.539 1.00 98.25 95 LEU A C 1
ATOM 765 O O . LEU A 1 95 ? -4.838 5.136 9.565 1.00 98.25 95 LEU A O 1
ATOM 769 N N . SER A 1 96 ? -3.115 6.161 8.552 1.00 98.19 96 SER A N 1
ATOM 770 C CA . SER A 1 96 ? -2.418 6.532 9.784 1.00 98.19 96 SER A CA 1
ATOM 771 C C . SER A 1 96 ? -3.272 7.464 10.652 1.00 98.19 96 SER A C 1
ATOM 773 O O . SER A 1 96 ? -3.409 7.229 11.855 1.00 98.19 96 SER A O 1
ATOM 775 N N . ASP A 1 97 ? -3.908 8.469 10.045 1.00 98.06 97 ASP A N 1
ATOM 776 C CA . ASP A 1 97 ? -4.819 9.384 10.743 1.00 98.06 97 ASP A CA 1
ATOM 777 C C . ASP A 1 97 ? -6.045 8.650 11.307 1.00 98.06 97 ASP A C 1
ATOM 779 O O . ASP A 1 97 ? -6.438 8.870 12.458 1.00 98.06 97 ASP A O 1
ATOM 783 N N . GLU A 1 98 ? -6.627 7.724 10.540 1.00 98.19 98 GLU A N 1
ATOM 784 C CA . GLU A 1 98 ? -7.776 6.936 10.994 1.00 98.19 98 GLU A CA 1
ATOM 785 C C . GLU A 1 98 ? -7.408 5.992 12.145 1.00 98.19 98 GLU A C 1
ATOM 787 O O . GLU A 1 98 ? -8.144 5.890 13.130 1.00 98.19 98 GLU A O 1
ATOM 792 N N . VAL A 1 99 ? -6.236 5.355 12.089 1.00 98.12 99 VAL A N 1
ATOM 793 C CA . VAL A 1 99 ? -5.715 4.541 13.196 1.00 98.12 99 VAL A CA 1
ATOM 794 C C . VAL A 1 99 ? -5.516 5.397 14.447 1.00 98.12 99 VAL A C 1
ATOM 796 O O . VAL A 1 99 ? -5.896 4.974 15.544 1.00 98.12 99 VAL A O 1
ATOM 799 N N . ALA A 1 100 ? -4.980 6.613 14.314 1.00 97.88 100 ALA A N 1
ATOM 800 C CA . ALA A 1 100 ? -4.833 7.534 15.439 1.00 97.88 100 ALA A CA 1
ATOM 801 C C . ALA A 1 100 ? -6.198 7.913 16.045 1.00 97.88 100 ALA A C 1
ATOM 803 O O . ALA A 1 100 ? -6.361 7.883 17.273 1.00 97.88 100 ALA A O 1
ATOM 804 N N . ARG A 1 101 ? -7.197 8.191 15.197 1.00 98.31 101 ARG A N 1
ATOM 805 C CA . ARG A 1 101 ? -8.575 8.501 15.606 1.00 98.31 101 ARG A CA 1
ATOM 806 C C . ARG A 1 101 ? -9.229 7.337 16.347 1.00 98.31 101 ARG A C 1
ATOM 808 O O . ARG A 1 101 ? -9.734 7.532 17.453 1.00 98.31 101 ARG A O 1
ATOM 815 N N . LEU A 1 102 ? -9.172 6.128 15.789 1.00 98.00 102 L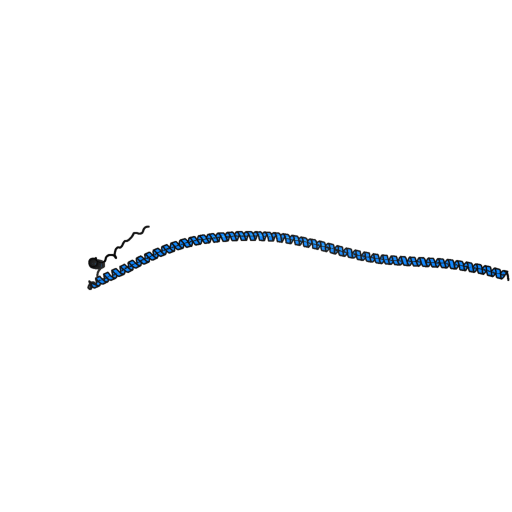EU A N 1
ATOM 816 C CA . LEU A 1 102 ? -9.726 4.919 16.405 1.00 98.00 102 LEU A CA 1
ATOM 817 C C . LEU A 1 102 ? -9.032 4.584 17.725 1.00 98.00 102 LEU A C 1
ATOM 819 O O . LEU A 1 102 ? -9.687 4.212 18.697 1.00 98.00 102 LEU A O 1
ATOM 823 N N . THR A 1 103 ? -7.714 4.768 17.796 1.00 98.12 103 THR A N 1
ATOM 824 C CA . THR A 1 103 ? -6.953 4.545 19.030 1.00 98.12 103 THR A CA 1
ATOM 825 C C . THR A 1 103 ? -7.372 5.529 20.121 1.00 98.12 103 THR A C 1
ATOM 827 O O . THR A 1 103 ? -7.518 5.131 21.279 1.00 98.12 103 THR A O 1
ATOM 830 N N . LYS A 1 104 ? -7.595 6.802 19.770 1.00 98.00 104 LYS A N 1
ATOM 831 C CA . LYS A 1 104 ? -8.124 7.801 20.706 1.00 98.00 104 LYS A CA 1
ATOM 832 C C . LYS A 1 104 ? -9.530 7.426 21.174 1.00 98.00 104 LYS A C 1
ATOM 834 O O . LYS A 1 104 ? -9.744 7.317 22.375 1.00 98.00 104 LYS A O 1
ATOM 839 N N . TRP A 1 105 ? -10.438 7.135 20.243 1.00 98.06 105 TRP A N 1
ATOM 840 C CA . TRP A 1 105 ? -11.806 6.729 20.568 1.00 98.06 105 TRP A CA 1
ATOM 841 C C . TRP A 1 105 ? -11.845 5.504 21.490 1.00 98.06 105 TRP A C 1
ATOM 843 O O . TRP A 1 105 ? -12.552 5.510 22.492 1.00 98.06 105 TRP A O 1
ATOM 853 N N . LYS A 1 106 ? -11.027 4.480 21.213 1.00 98.19 106 LYS A N 1
ATOM 854 C CA . LYS A 1 106 ? -10.918 3.284 22.059 1.00 98.19 106 LYS A CA 1
ATOM 855 C C . LYS A 1 106 ? -10.464 3.630 23.479 1.00 98.19 106 LYS A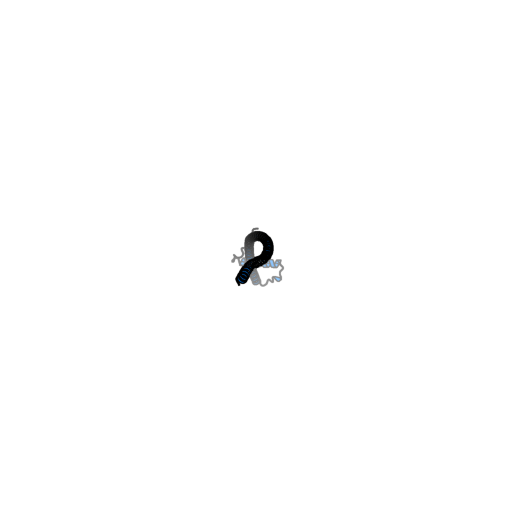 C 1
ATOM 857 O O . LYS A 1 106 ? -10.999 3.071 24.432 1.00 98.19 106 LYS A O 1
ATOM 862 N N . ARG A 1 107 ? -9.482 4.527 23.630 1.00 97.31 107 ARG A N 1
ATOM 863 C CA . ARG A 1 107 ? -9.016 4.990 24.949 1.00 97.31 107 ARG A CA 1
ATOM 864 C C . ARG A 1 107 ? -10.124 5.714 25.710 1.00 97.31 107 ARG A C 1
ATOM 866 O O . ARG A 1 107 ? -10.355 5.391 26.871 1.00 97.31 107 ARG A O 1
ATOM 873 N N . ASP A 1 108 ? -10.829 6.623 25.046 1.00 97.75 108 ASP A N 1
ATOM 874 C CA . ASP A 1 108 ? -11.906 7.405 25.660 1.00 97.75 108 ASP A CA 1
ATOM 875 C C . ASP A 1 108 ? -13.091 6.505 26.062 1.00 97.75 108 ASP A C 1
ATOM 877 O O . ASP A 1 108 ? -13.614 6.611 27.173 1.00 97.75 108 ASP A O 1
ATOM 881 N N . ALA A 1 109 ? -13.463 5.550 25.203 1.00 97.50 109 ALA A N 1
ATOM 882 C CA . ALA A 1 109 ? -14.502 4.565 25.489 1.00 97.50 109 ALA A CA 1
ATOM 883 C C . ALA A 1 109 ? -14.132 3.665 26.680 1.00 97.50 109 ALA A C 1
ATOM 885 O O . ALA A 1 109 ? -14.955 3.453 27.570 1.00 97.50 109 ALA A O 1
ATOM 886 N N . LEU A 1 110 ? -12.887 3.175 26.739 1.00 97.69 110 LEU A N 1
ATOM 887 C CA . LEU A 1 110 ? -12.405 2.385 27.875 1.00 97.69 110 LEU A CA 1
ATOM 888 C C . LEU A 1 110 ? -12.436 3.187 29.179 1.00 97.69 110 LEU A C 1
ATOM 890 O O . LEU A 1 110 ? -12.893 2.665 30.193 1.00 97.69 110 LEU A O 1
ATOM 894 N N . ALA A 1 111 ? -12.013 4.453 29.152 1.00 96.88 111 ALA A N 1
ATOM 895 C CA . ALA A 1 111 ? -12.063 5.323 30.324 1.00 96.88 111 ALA A CA 1
ATOM 896 C C . ALA A 1 111 ? -13.505 5.547 30.814 1.00 96.88 111 ALA A C 1
ATOM 898 O O . ALA A 1 111 ? -13.767 5.489 32.016 1.00 96.88 111 ALA A O 1
ATOM 899 N N . SER A 1 112 ? -14.456 5.745 29.895 1.00 97.62 112 SER A N 1
ATOM 900 C CA . SER A 1 112 ? -15.879 5.879 30.228 1.00 97.62 112 SER A CA 1
ATOM 901 C C . SER A 1 112 ? -16.451 4.602 30.849 1.00 97.62 112 SER A C 1
ATOM 903 O O . SER A 1 112 ? -17.101 4.674 31.892 1.00 97.62 112 SER A O 1
ATOM 905 N N . VAL A 1 113 ? -16.167 3.433 30.267 1.00 97.44 113 VAL A N 1
ATOM 906 C CA . VAL A 1 113 ? -16.619 2.142 30.814 1.00 97.44 113 VAL A CA 1
ATOM 907 C C . VAL A 1 113 ? -16.017 1.892 32.194 1.00 97.44 113 VAL A C 1
ATOM 909 O O . VAL A 1 113 ? -16.730 1.488 33.108 1.00 97.44 113 VAL A O 1
ATOM 912 N N . GLN A 1 114 ? -14.726 2.172 32.378 1.00 97.19 114 GLN A N 1
ATOM 913 C CA . GLN A 1 114 ? -14.054 1.992 33.663 1.00 97.19 114 GLN A CA 1
ATOM 914 C C . GLN A 1 114 ? -14.634 2.913 34.745 1.00 97.19 114 GLN A C 1
ATOM 916 O O . GLN A 1 114 ? -14.833 2.478 35.880 1.00 97.19 114 GLN A O 1
ATOM 921 N N . LYS A 1 115 ? -14.978 4.156 34.385 1.00 96.56 115 LYS A N 1
ATOM 922 C CA . LYS A 1 115 ? -15.682 5.079 35.279 1.00 96.56 115 LYS A CA 1
ATOM 923 C C . LYS A 1 115 ? -17.045 4.519 35.696 1.00 96.56 115 L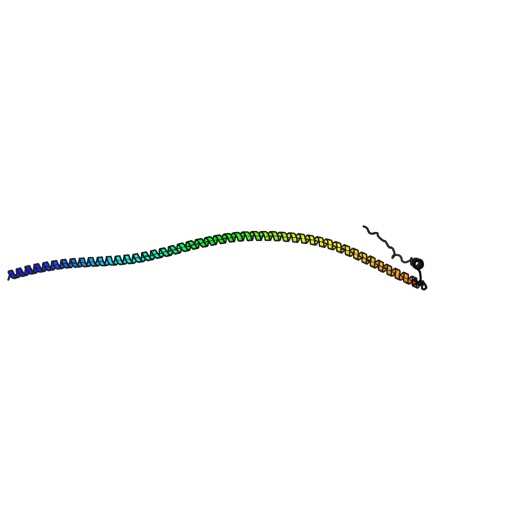YS A C 1
ATOM 925 O O . LYS A 1 115 ? -17.296 4.398 36.893 1.00 96.56 115 LYS A O 1
ATOM 930 N N . HIS A 1 116 ? -17.880 4.107 34.743 1.00 95.75 116 HIS A N 1
ATOM 931 C CA . HIS A 1 116 ? -19.189 3.521 35.054 1.00 95.75 116 HIS A CA 1
ATOM 932 C C . HIS A 1 116 ? -19.087 2.253 35.901 1.00 95.75 116 HIS A C 1
ATOM 934 O O . HIS A 1 116 ? -19.882 2.062 36.814 1.00 95.75 116 HIS A O 1
ATOM 940 N N . LEU A 1 117 ? -18.083 1.409 35.658 1.00 95.81 117 LEU A N 1
ATOM 941 C CA . LEU A 1 117 ? -17.858 0.215 36.467 1.00 95.81 117 LEU A CA 1
ATOM 942 C C . LEU A 1 117 ? -17.563 0.581 37.929 1.00 95.81 117 LEU A C 1
ATOM 944 O O . LEU A 1 117 ? -18.153 -0.004 38.833 1.00 95.81 117 LEU A O 1
ATOM 948 N N . SER A 1 118 ? -16.735 1.605 38.161 1.00 94.88 118 SER A N 1
ATOM 949 C CA . SER A 1 118 ? -16.453 2.089 39.517 1.00 94.88 118 SER A CA 1
ATOM 950 C C . SER A 1 118 ? -17.685 2.696 40.211 1.00 94.88 118 SER A C 1
ATOM 952 O O . SER A 1 118 ? -17.895 2.454 41.397 1.00 94.88 118 SER A O 1
ATOM 954 N N . GLU A 1 119 ? -18.546 3.414 39.479 1.00 96.00 119 GLU A N 1
ATOM 955 C CA . GLU A 1 119 ? -19.824 3.948 39.988 1.00 96.00 119 GLU A CA 1
ATOM 956 C C . GLU A 1 119 ? -20.827 2.833 40.337 1.00 96.00 119 GLU A C 1
ATOM 958 O O . GLU A 1 119 ? -21.544 2.910 41.339 1.00 96.00 119 GLU A O 1
ATOM 963 N N . VAL A 1 120 ? -20.875 1.768 39.534 1.00 95.81 120 VAL A N 1
ATOM 964 C CA . VAL A 1 120 ? -21.731 0.604 39.800 1.00 95.81 120 VAL A CA 1
ATOM 965 C C . VAL A 1 120 ? -21.228 -0.171 41.016 1.00 95.81 120 VAL A C 1
ATOM 967 O O . VAL A 1 120 ? -22.027 -0.590 41.851 1.00 95.81 120 VAL A O 1
ATOM 970 N N . GLU A 1 121 ? -19.914 -0.339 41.168 1.00 94.62 121 GLU A N 1
ATOM 971 C CA . GLU A 1 121 ? -19.331 -1.011 42.333 1.00 94.62 121 GLU A CA 1
ATOM 972 C C . GLU A 1 121 ? -19.623 -0.276 43.646 1.00 94.62 121 GLU A C 1
ATOM 974 O O . GLU A 1 121 ? -19.903 -0.920 44.662 1.00 94.62 121 GLU A O 1
ATOM 979 N N . THR A 1 122 ? -19.571 1.059 43.652 1.00 93.50 122 THR A N 1
ATOM 980 C CA . THR A 1 122 ? -19.913 1.849 44.843 1.00 93.50 122 THR A CA 1
ATOM 981 C C . THR A 1 122 ? -21.404 1.772 45.151 1.00 93.50 122 THR A C 1
ATOM 983 O O . THR A 1 122 ? -21.758 1.500 46.299 1.00 93.50 122 THR A O 1
ATOM 986 N N . SER A 1 123 ? -22.263 1.903 44.135 1.00 93.94 123 SER A N 1
ATOM 987 C CA . SER A 1 123 ? -23.723 1.790 44.280 1.00 93.94 123 SER A CA 1
ATOM 988 C C . SER A 1 123 ? -24.143 0.411 44.802 1.00 93.94 123 SER A C 1
ATOM 990 O O . SER A 1 123 ? -24.940 0.291 45.733 1.00 93.94 123 SER A O 1
ATOM 992 N N . LYS A 1 124 ? -23.524 -0.657 44.291 1.00 95.19 124 LYS A N 1
ATOM 993 C CA . LYS A 1 124 ? -23.778 -2.021 44.763 1.00 95.19 124 LYS A CA 1
ATOM 994 C C . LYS A 1 124 ? -23.383 -2.207 46.230 1.00 95.19 124 LYS A C 1
ATOM 996 O O . LYS A 1 124 ? -24.116 -2.837 46.988 1.00 95.19 124 LYS A O 1
ATOM 1001 N N . LYS A 1 125 ? -22.246 -1.647 46.663 1.00 93.12 125 LYS A N 1
ATOM 1002 C CA . LYS A 1 125 ? -21.823 -1.699 48.076 1.00 93.12 125 LYS A CA 1
ATOM 1003 C C . LYS A 1 125 ? -22.807 -0.971 48.991 1.00 93.12 125 LYS A C 1
ATOM 1005 O O . LYS A 1 125 ? -23.070 -1.452 50.094 1.00 93.12 125 LYS A O 1
ATOM 1010 N N . THR A 1 126 ? -23.353 0.165 48.553 1.00 93.44 126 THR A N 1
ATOM 1011 C CA . THR A 1 126 ? -24.373 0.888 49.324 1.00 93.44 126 THR A CA 1
ATOM 1012 C C . THR A 1 126 ? -25.668 0.088 49.426 1.00 93.44 126 THR A C 1
ATOM 1014 O O . THR A 1 126 ? -26.150 -0.120 50.540 1.00 93.44 126 THR A O 1
ATOM 1017 N N . GLU A 1 127 ? -26.161 -0.462 48.314 1.00 92.81 127 GLU A N 1
ATOM 1018 C CA . GLU A 1 127 ? -27.365 -1.306 48.290 1.00 92.81 127 GLU A CA 1
ATOM 1019 C C . GLU A 1 127 ? -27.201 -2.569 49.152 1.00 92.81 127 GLU A C 1
ATOM 1021 O O . GLU A 1 127 ? -28.096 -2.935 49.916 1.00 92.81 127 GLU A O 1
ATOM 1026 N N . GLU A 1 128 ? -26.039 -3.230 49.104 1.00 93.69 128 GLU A N 1
ATOM 1027 C CA . GLU A 1 128 ? -25.736 -4.373 49.973 1.00 93.69 128 GLU A CA 1
ATOM 1028 C C . GLU A 1 128 ? -25.727 -3.987 51.459 1.00 93.69 128 GLU A C 1
ATOM 1030 O O . GLU A 1 128 ? -26.202 -4.753 52.303 1.00 93.69 128 GLU A O 1
ATOM 1035 N N . GLY A 1 129 ? -25.210 -2.802 51.794 1.00 93.12 129 GLY A N 1
ATOM 1036 C CA . GLY A 1 129 ? -25.237 -2.264 53.152 1.00 93.12 129 GLY A CA 1
ATOM 1037 C C . GLY A 1 129 ? -26.659 -2.008 53.655 1.00 93.12 129 GLY A C 1
ATOM 1038 O O . GLY A 1 129 ? -26.998 -2.389 54.778 1.00 93.12 129 GLY A O 1
ATOM 1039 N N . GLU A 1 130 ? -27.513 -1.413 52.823 1.00 93.75 130 GLU A N 1
ATOM 1040 C CA . GLU A 1 130 ? -28.932 -1.199 53.132 1.00 93.75 130 GLU A CA 1
ATOM 1041 C C . GLU A 1 130 ? -29.686 -2.520 53.291 1.00 93.75 130 GLU A C 1
ATOM 1043 O O . GLU A 1 130 ? -30.408 -2.715 54.274 1.00 93.75 130 GLU A O 1
ATOM 1048 N N . ARG A 1 131 ? -29.448 -3.475 52.387 1.00 93.81 131 ARG A N 1
ATOM 1049 C CA . ARG A 1 131 ? -30.043 -4.810 52.455 1.00 93.81 131 ARG A CA 1
ATOM 1050 C C . ARG A 1 131 ? -29.664 -5.532 53.746 1.00 93.81 131 ARG A C 1
ATOM 1052 O O . ARG A 1 131 ? -30.538 -6.118 54.380 1.00 93.81 131 ARG A O 1
ATOM 1059 N N . LYS A 1 132 ? -28.399 -5.459 54.180 1.00 95.12 132 LYS A N 1
ATOM 1060 C CA . LYS A 1 132 ? -27.956 -6.037 55.465 1.00 95.12 132 LYS A CA 1
ATOM 1061 C C . LYS A 1 132 ? -28.713 -5.439 56.652 1.00 95.12 132 LYS A C 1
ATOM 1063 O O . LYS A 1 132 ? -29.211 -6.194 57.482 1.00 95.12 132 LYS A O 1
ATOM 1068 N N . LYS A 1 133 ? -28.874 -4.110 56.696 1.00 94.06 133 LYS A N 1
ATOM 1069 C CA . LYS A 1 133 ? -29.642 -3.426 57.756 1.00 94.06 133 LYS A CA 1
ATOM 1070 C C . LYS A 1 133 ? -31.110 -3.859 57.777 1.00 94.06 133 LYS A C 1
ATOM 1072 O O . LYS A 1 133 ? -31.679 -4.053 58.849 1.00 94.06 133 LYS A O 1
ATOM 1077 N N . LEU A 1 134 ? -31.736 -4.009 56.609 1.00 94.00 134 LEU A N 1
ATOM 1078 C CA . LEU A 1 134 ? -33.121 -4.482 56.508 1.00 94.00 134 LEU A CA 1
ATOM 1079 C C . LEU A 1 134 ? -33.267 -5.934 56.978 1.00 94.00 134 LEU A C 1
ATOM 1081 O O . LEU A 1 134 ? -34.199 -6.238 57.718 1.00 94.00 134 LEU A O 1
ATOM 1085 N N . VAL A 1 135 ? -32.329 -6.811 56.608 1.00 95.06 135 VAL A N 1
ATOM 1086 C CA . VAL A 1 135 ? -32.302 -8.208 57.072 1.00 95.06 135 VAL A CA 1
ATOM 1087 C C . VAL A 1 135 ? -32.146 -8.281 58.592 1.00 95.06 135 VAL A C 1
ATOM 1089 O O . VAL A 1 135 ? -32.854 -9.045 59.242 1.00 95.06 135 VAL A O 1
ATOM 1092 N N . GLU A 1 136 ? -31.278 -7.460 59.182 1.00 93.75 136 GLU A N 1
ATOM 1093 C CA . GLU A 1 136 ? -31.102 -7.406 60.636 1.00 93.75 136 GLU A CA 1
ATOM 1094 C C . GLU A 1 136 ? -32.383 -6.956 61.359 1.00 93.75 136 GLU A C 1
ATOM 1096 O O . GLU A 1 136 ? -32.811 -7.595 62.323 1.00 93.75 136 GLU A O 1
ATOM 1101 N N . LYS A 1 137 ? -33.065 -5.922 60.842 1.00 94.94 137 LYS A N 1
ATOM 1102 C CA . LYS A 1 137 ? -34.380 -5.493 61.352 1.00 94.94 137 LYS A CA 1
ATOM 1103 C C . LYS A 1 137 ? -35.430 -6.601 61.250 1.00 94.94 137 LYS A C 1
ATOM 1105 O O . LYS A 1 137 ? -36.169 -6.821 62.210 1.00 94.94 137 LYS A O 1
ATOM 1110 N N . LEU A 1 138 ? -35.486 -7.306 60.120 1.00 94.75 138 LEU A N 1
ATOM 1111 C CA . LEU A 1 138 ? -36.417 -8.415 59.913 1.00 94.75 138 LEU A CA 1
ATOM 1112 C C . LEU A 1 138 ? -36.142 -9.564 60.892 1.00 94.75 138 LEU A C 1
ATOM 1114 O O . LEU A 1 138 ? -37.077 -10.100 61.484 1.00 94.75 138 LEU A O 1
ATOM 1118 N N . ASN A 1 139 ? -34.873 -9.909 61.116 1.00 93.81 139 ASN A N 1
ATOM 1119 C CA . ASN A 1 139 ? -34.476 -10.935 62.080 1.00 93.81 139 ASN A CA 1
ATOM 1120 C C . ASN A 1 139 ? -34.883 -10.554 63.509 1.00 93.81 139 ASN A C 1
ATOM 1122 O O . ASN A 1 139 ? -35.434 -11.385 64.228 1.00 93.81 139 ASN A O 1
ATOM 1126 N N . LEU A 1 140 ? -34.685 -9.291 63.906 1.00 94.94 140 LEU A N 1
ATOM 1127 C CA . LEU A 1 140 ? -35.136 -8.778 65.204 1.00 94.94 140 LEU A CA 1
ATOM 1128 C C . LEU A 1 140 ? -36.660 -8.858 65.354 1.00 94.94 140 LEU A C 1
ATOM 1130 O O . LEU A 1 140 ? -37.154 -9.299 66.391 1.00 94.94 140 LEU A O 1
ATOM 1134 N N . GLN A 1 141 ? -37.416 -8.458 64.328 1.00 93.56 141 GLN A N 1
ATOM 1135 C CA . GLN A 1 141 ? -38.877 -8.570 64.334 1.00 93.56 141 GLN A CA 1
ATOM 1136 C C . GLN A 1 141 ? -39.335 -10.029 64.403 1.00 93.56 141 GLN A C 1
ATOM 1138 O O . GLN A 1 141 ? -40.216 -10.356 65.194 1.00 93.56 141 GLN A O 1
ATOM 1143 N N . THR A 1 142 ? -38.691 -10.911 63.641 1.00 92.94 142 THR A N 1
ATOM 1144 C CA . THR A 1 142 ? -38.971 -12.351 63.652 1.00 92.94 142 THR A CA 1
ATOM 1145 C C . THR A 1 142 ? -38.705 -12.937 65.037 1.00 92.94 142 THR A C 1
ATOM 1147 O O . THR A 1 142 ? -39.565 -13.616 65.584 1.00 92.94 142 THR A O 1
ATOM 1150 N N . ALA A 1 143 ? -37.572 -12.611 65.666 1.00 91.50 143 ALA A N 1
ATOM 1151 C CA . ALA A 1 143 ? -37.254 -13.055 67.023 1.00 91.50 143 ALA A CA 1
ATOM 1152 C C . ALA A 1 143 ? -38.283 -12.561 68.054 1.00 91.50 143 ALA A C 1
ATOM 1154 O O . ALA A 1 143 ? -38.700 -13.325 68.927 1.00 91.50 143 ALA A O 1
ATOM 1155 N N . ARG A 1 144 ? -38.738 -11.306 67.931 1.00 89.56 144 ARG A N 1
ATOM 1156 C CA . ARG A 1 144 ? -39.798 -10.746 68.784 1.00 89.56 144 ARG A CA 1
ATOM 1157 C C . ARG A 1 144 ? -41.118 -11.495 68.609 1.00 89.56 144 ARG A C 1
ATOM 1159 O O . ARG A 1 144 ? -41.720 -11.861 69.613 1.00 89.56 144 ARG A O 1
ATOM 1166 N N . LEU A 1 145 ? -41.539 -11.760 67.371 1.00 91.62 145 LEU A N 1
ATOM 1167 C CA . LEU A 1 145 ? -42.760 -12.520 67.080 1.00 91.62 145 LEU A CA 1
ATOM 1168 C C . LEU A 1 145 ? -42.675 -13.965 67.588 1.00 91.62 145 LEU A C 1
ATOM 1170 O O . LEU A 1 145 ? -43.623 -14.469 68.183 1.00 91.62 145 LEU A O 1
ATOM 1174 N N . THR A 1 146 ? -41.528 -14.623 67.434 1.00 92.38 146 THR A N 1
ATOM 1175 C CA . THR A 1 146 ? -41.307 -15.964 67.991 1.00 92.38 146 THR A CA 1
ATOM 1176 C C . THR A 1 146 ? -41.399 -15.953 69.519 1.00 92.38 146 THR A C 1
ATOM 1178 O O . THR A 1 146 ? -42.009 -16.842 70.114 1.00 92.38 146 THR A O 1
ATOM 1181 N N . ALA A 1 147 ? -40.846 -14.927 70.176 1.00 88.94 147 ALA A N 1
ATOM 1182 C CA . ALA A 1 147 ? -40.929 -14.781 71.625 1.00 88.94 147 ALA A CA 1
ATOM 1183 C C . ALA A 1 147 ? -42.367 -14.519 72.109 1.00 88.94 147 ALA A C 1
ATOM 1185 O O . ALA A 1 147 ? -42.790 -15.113 73.102 1.00 88.94 147 ALA A O 1
ATOM 1186 N N . THR A 1 148 ? -43.140 -13.667 71.425 1.00 87.38 148 THR A N 1
ATOM 1187 C CA . THR A 1 148 ? -44.553 -13.431 71.773 1.00 87.38 148 THR A CA 1
ATOM 1188 C C . THR A 1 148 ? -45.403 -14.674 71.537 1.00 87.38 148 THR A C 1
ATOM 1190 O O . THR A 1 148 ? -46.212 -15.018 72.398 1.00 87.38 148 THR A O 1
ATOM 1193 N N . TRP A 1 149 ? -45.169 -15.403 70.445 1.00 86.19 149 TRP A N 1
ATOM 1194 C CA . TRP A 1 149 ? -45.827 -16.680 70.179 1.00 86.19 149 TRP A CA 1
ATOM 1195 C C . TRP A 1 149 ? -45.553 -17.709 71.283 1.00 86.19 149 TRP A C 1
ATOM 1197 O O . TRP A 1 149 ? -46.483 -18.314 71.819 1.00 86.19 149 TRP A O 1
ATOM 1207 N N . ALA A 1 150 ? -44.292 -17.863 71.701 1.00 84.81 150 ALA A N 1
ATOM 1208 C CA . ALA A 1 150 ? -43.926 -18.764 72.794 1.00 84.81 150 ALA A CA 1
ATOM 1209 C C . ALA A 1 150 ? -44.621 -18.393 74.119 1.00 84.81 150 ALA A C 1
ATOM 1211 O O . ALA A 1 150 ? -45.060 -19.282 74.854 1.00 84.81 150 ALA A O 1
ATOM 1212 N N . ARG A 1 151 ? -44.766 -17.089 74.406 1.00 82.00 151 ARG A N 1
ATOM 1213 C CA . ARG A 1 151 ? -45.507 -16.585 75.575 1.00 82.00 151 ARG A CA 1
ATOM 1214 C C . ARG A 1 151 ? -46.996 -16.922 75.494 1.00 82.00 151 ARG A C 1
ATOM 1216 O O . ARG A 1 151 ? -47.531 -17.439 76.470 1.00 82.00 151 ARG A O 1
ATOM 1223 N N . LEU A 1 152 ? -47.641 -16.696 74.347 1.00 81.56 152 LEU A N 1
ATOM 1224 C CA . LEU A 1 152 ? -49.053 -17.041 74.127 1.00 81.56 152 LEU A CA 1
ATOM 1225 C C . LEU A 1 152 ? -49.292 -18.546 74.282 1.00 81.56 152 LEU A C 1
ATOM 1227 O O . LEU A 1 152 ? -50.132 -18.950 75.077 1.00 81.56 152 LEU A O 1
ATOM 1231 N N . THR A 1 153 ? -48.464 -19.375 73.644 1.00 79.75 153 THR A N 1
ATOM 1232 C CA . THR A 1 153 ? -48.545 -20.843 73.764 1.00 79.75 153 THR A CA 1
ATOM 1233 C C . THR A 1 153 ? -48.299 -21.312 75.211 1.00 79.75 153 THR A C 1
ATOM 1235 O O . THR A 1 153 ? -48.790 -22.349 75.661 1.00 79.75 153 THR A O 1
ATOM 1238 N N . GLY A 1 154 ? -47.477 -20.580 75.971 1.00 79.06 154 GLY A N 1
ATOM 1239 C CA . GLY A 1 154 ? -47.285 -20.798 77.406 1.00 79.06 154 GLY A CA 1
ATOM 1240 C C . GLY A 1 154 ? -48.536 -20.464 78.220 1.00 79.06 154 GLY A C 1
ATOM 1241 O O . GLY A 1 154 ? -48.953 -21.273 79.050 1.00 79.06 154 GLY A O 1
ATOM 1242 N N . ALA A 1 155 ? -49.152 -19.312 77.952 1.00 73.94 155 ALA A N 1
ATOM 1243 C CA . ALA A 1 155 ? -50.390 -18.874 78.590 1.00 73.94 155 ALA A CA 1
ATOM 1244 C C . ALA A 1 155 ? -51.558 -19.826 78.285 1.00 73.94 155 ALA A C 1
ATOM 1246 O O . ALA A 1 155 ? -52.257 -20.233 79.209 1.00 73.94 155 ALA A O 1
ATOM 1247 N N . GLU A 1 156 ? -51.708 -20.269 77.035 1.00 74.19 156 GLU A N 1
ATOM 1248 C CA . GLU A 1 156 ? -52.696 -21.278 76.628 1.00 74.19 156 GLU A CA 1
ATOM 1249 C C . GLU A 1 156 ? -52.545 -22.576 77.430 1.00 74.19 156 GLU A C 1
ATOM 1251 O O . GLU A 1 156 ? -53.526 -23.107 77.945 1.00 74.19 156 GLU A O 1
ATOM 1256 N N . ARG A 1 157 ? -51.311 -23.061 77.634 1.00 73.25 157 ARG A N 1
ATOM 1257 C CA . ARG A 1 157 ? -51.048 -24.252 78.465 1.00 73.25 157 ARG A CA 1
ATOM 1258 C C . ARG A 1 157 ? -51.378 -24.049 79.943 1.00 73.25 157 ARG A C 1
ATOM 1260 O O . ARG A 1 157 ? -51.721 -25.012 80.631 1.00 73.25 157 ARG A O 1
ATOM 1267 N N . VAL A 1 158 ? -51.208 -22.840 80.475 1.00 76.25 158 VAL A N 1
ATOM 1268 C CA . VAL A 1 158 ? -51.596 -22.520 81.859 1.00 76.25 158 VAL A CA 1
ATOM 1269 C C . VAL A 1 158 ? -53.117 -22.466 81.976 1.00 76.25 158 VAL A C 1
ATOM 1271 O O . VAL A 1 158 ? -53.665 -23.121 82.858 1.00 76.25 158 VAL A O 1
ATOM 1274 N N . LEU A 1 159 ? -53.794 -21.770 81.059 1.00 72.62 159 LEU A N 1
ATOM 1275 C CA . LEU A 1 159 ? -55.255 -21.703 81.006 1.00 72.62 159 LEU A CA 1
ATOM 1276 C C . LEU A 1 159 ? -55.878 -23.093 80.854 1.00 72.62 159 LEU A C 1
ATOM 1278 O O . LEU A 1 159 ? -56.766 -23.432 81.626 1.00 72.62 159 LEU A O 1
ATOM 1282 N N . GLY A 1 160 ? -55.365 -23.928 79.945 1.00 71.50 160 GLY A N 1
ATOM 1283 C CA . GLY A 1 160 ? -55.826 -25.307 79.781 1.00 71.50 160 GLY A CA 1
ATOM 1284 C C . GLY A 1 160 ? -55.726 -26.116 81.077 1.00 71.50 160 GLY A C 1
ATOM 1285 O O . GLY A 1 160 ? -56.695 -26.757 81.472 1.00 71.50 160 GLY A O 1
ATOM 1286 N N . ARG A 1 161 ? -54.601 -26.014 81.802 1.00 73.88 161 ARG A N 1
ATOM 1287 C CA . ARG A 1 161 ? -54.439 -26.671 83.113 1.00 73.88 161 ARG A CA 1
ATOM 1288 C C . ARG A 1 161 ? -55.422 -26.155 84.160 1.00 73.88 161 ARG A C 1
ATOM 1290 O O . ARG A 1 161 ? -55.986 -26.959 84.891 1.00 73.88 161 ARG A O 1
ATOM 1297 N N . LEU A 1 162 ? -55.633 -24.842 84.234 1.00 69.00 162 LEU A N 1
ATOM 1298 C CA . LEU A 1 162 ? -56.565 -24.236 85.190 1.00 69.00 162 LEU A CA 1
ATOM 1299 C C . LEU A 1 162 ? -58.015 -24.640 84.900 1.00 69.00 162 LEU A C 1
ATOM 1301 O O . LEU A 1 162 ? -58.758 -24.941 85.828 1.00 69.00 162 LEU A O 1
ATOM 1305 N N . VAL A 1 163 ? -58.406 -24.699 83.624 1.00 70.56 163 VAL A N 1
ATOM 1306 C CA . VAL A 1 163 ? -59.732 -25.175 83.204 1.00 70.56 163 VAL A CA 1
ATOM 1307 C C . VAL A 1 163 ? -59.913 -26.659 83.533 1.00 70.56 163 VAL A C 1
ATOM 1309 O O . VAL A 1 163 ? -60.962 -27.033 84.048 1.00 70.56 163 VAL A O 1
ATOM 1312 N N . SER A 1 164 ? -58.901 -27.502 83.311 1.00 73.06 164 SER A N 1
ATOM 1313 C CA . SER A 1 164 ? -58.947 -28.910 83.728 1.00 73.06 164 SER A CA 1
ATOM 1314 C C . SER A 1 164 ? -59.058 -29.065 85.251 1.00 73.06 164 SER A C 1
ATOM 1316 O O . SER A 1 164 ? -59.942 -29.772 85.715 1.00 73.06 164 SER A O 1
ATOM 1318 N N . GLU A 1 165 ? -58.246 -28.344 86.037 1.00 69.31 165 GLU A N 1
ATOM 1319 C CA . GLU A 1 165 ? -58.332 -28.345 87.511 1.00 69.31 165 GLU A CA 1
ATOM 1320 C C . GLU A 1 165 ? -59.710 -27.878 88.018 1.00 69.31 165 GLU A C 1
ATOM 1322 O O . GLU A 1 165 ? -60.208 -28.377 89.030 1.00 69.31 165 GLU A O 1
ATOM 1327 N N . LEU A 1 166 ? -60.336 -26.925 87.322 1.00 65.88 166 LEU A N 1
ATOM 1328 C CA . LEU A 1 166 ? -61.693 -26.460 87.606 1.00 65.88 166 LEU A CA 1
ATOM 1329 C C . LEU A 1 166 ? -62.746 -27.534 87.348 1.00 65.88 166 LEU A C 1
ATOM 1331 O O . LEU A 1 166 ? -63.619 -27.745 88.189 1.00 65.88 166 LEU A O 1
ATOM 1335 N N . LEU A 1 167 ? -62.657 -28.208 86.203 1.00 63.75 167 LEU A N 1
ATOM 1336 C CA . LEU A 1 167 ? -63.567 -29.292 85.837 1.00 63.75 167 LEU A CA 1
ATOM 1337 C C . LEU A 1 167 ? -63.431 -30.489 86.791 1.00 63.75 167 LEU A C 1
ATOM 1339 O O . LEU A 1 167 ? -64.445 -31.058 87.185 1.00 63.75 167 LEU A O 1
ATOM 1343 N N . ASP A 1 168 ? -62.214 -30.804 87.243 1.00 66.62 168 ASP A N 1
ATOM 1344 C CA . ASP A 1 168 ? -61.962 -31.866 88.227 1.00 66.62 168 ASP A CA 1
ATOM 1345 C C . ASP A 1 168 ? -62.527 -31.528 89.619 1.00 66.62 168 ASP A C 1
ATOM 1347 O O . ASP A 1 168 ? -63.045 -32.402 90.316 1.00 66.62 168 ASP A O 1
ATOM 1351 N N . ARG A 1 169 ? -62.449 -30.258 90.046 1.00 63.94 169 ARG A N 1
ATOM 1352 C CA . ARG A 1 169 ? -62.973 -29.800 91.351 1.00 63.94 169 ARG A CA 1
ATOM 1353 C C . ARG A 1 169 ? -64.477 -29.527 91.355 1.00 63.94 169 ARG A C 1
ATOM 1355 O O . ARG A 1 169 ? -65.072 -29.482 92.431 1.00 63.94 169 ARG A O 1
ATOM 1362 N N . ALA A 1 170 ? -65.091 -29.348 90.190 1.00 58.62 170 ALA A N 1
ATOM 1363 C CA . ALA A 1 170 ? -66.521 -29.092 90.037 1.00 58.62 170 ALA A CA 1
ATOM 1364 C C . ALA A 1 170 ? -67.139 -29.990 88.939 1.00 58.62 170 ALA A C 1
ATOM 1366 O O . ALA A 1 170 ? -67.652 -29.480 87.939 1.00 58.62 170 ALA A O 1
ATOM 1367 N N . PRO A 1 171 ? -67.150 -31.327 89.128 1.00 56.44 171 PRO A N 1
ATOM 1368 C CA . PRO A 1 171 ? -67.535 -32.301 88.095 1.00 56.44 171 PRO A CA 1
ATOM 1369 C C . PRO A 1 171 ? -69.007 -32.216 87.652 1.00 56.44 171 PRO A C 1
ATOM 1371 O O . PRO A 1 171 ? -69.409 -32.846 86.677 1.00 56.44 171 PRO A O 1
ATOM 1374 N N . THR A 1 172 ? -69.835 -31.441 88.355 1.00 53.75 172 THR A N 1
ATOM 1375 C CA . THR A 1 172 ? -71.262 -31.247 88.065 1.00 53.75 172 THR A CA 1
ATOM 1376 C C . THR A 1 172 ? -71.568 -30.022 87.196 1.00 53.75 172 THR A C 1
ATOM 1378 O O . THR A 1 172 ? -72.721 -29.841 86.802 1.00 53.75 172 THR A O 1
ATOM 1381 N N . VAL A 1 173 ? -70.581 -29.182 86.852 1.00 56.84 173 VAL A N 1
ATOM 1382 C CA . VAL A 1 173 ? -70.810 -27.964 86.054 1.00 56.84 173 VAL A CA 1
ATOM 1383 C C . VAL A 1 173 ? -70.716 -28.273 84.558 1.00 56.84 173 VAL A C 1
ATOM 1385 O O . VAL A 1 173 ? -69.643 -28.251 83.959 1.00 56.84 173 VAL A O 1
ATOM 1388 N N . LYS A 1 174 ? -71.863 -28.507 83.911 1.00 58.53 174 LYS A N 1
ATOM 1389 C CA . LYS A 1 174 ? -71.957 -28.517 82.442 1.00 58.53 174 LYS A CA 1
ATOM 1390 C C . LYS A 1 174 ? -71.951 -27.077 81.926 1.00 58.53 174 LYS A C 1
ATOM 1392 O O . LYS A 1 174 ? -73.008 -26.475 81.751 1.00 58.53 174 LYS A O 1
ATOM 1397 N N . LEU A 1 175 ? -70.758 -26.521 81.698 1.00 54.41 175 LEU A N 1
ATOM 1398 C CA . LEU A 1 175 ? -70.563 -25.148 81.199 1.00 54.41 175 LEU A CA 1
ATOM 1399 C C . LEU A 1 175 ? -71.387 -24.853 79.934 1.00 54.41 175 LEU A C 1
ATOM 1401 O O . LEU A 1 175 ? -71.882 -23.743 79.770 1.00 54.41 175 LEU A O 1
ATOM 1405 N N . GLU A 1 176 ? -71.613 -25.862 79.091 1.00 57.19 176 GLU A N 1
ATOM 1406 C CA . GLU A 1 176 ? -72.418 -25.782 77.866 1.00 57.19 176 GLU A CA 1
ATOM 1407 C C . GLU A 1 176 ? -73.880 -25.355 78.096 1.00 57.19 176 GLU A C 1
ATOM 1409 O O . GLU A 1 176 ? -74.515 -24.851 77.174 1.00 57.19 176 GLU A O 1
ATOM 1414 N N . MET A 1 177 ? -74.406 -25.477 79.320 1.00 53.62 177 MET A N 1
ATOM 1415 C CA . MET A 1 177 ? -75.809 -25.188 79.653 1.00 53.62 177 MET A CA 1
ATOM 1416 C C . MET A 1 177 ? -76.045 -23.831 80.338 1.00 53.62 177 MET A C 1
ATOM 1418 O O . MET A 1 177 ? -77.179 -23.521 80.692 1.00 53.62 177 MET A O 1
ATOM 1422 N N . LEU A 1 178 ? -74.998 -23.032 80.546 1.00 59.66 178 LEU A N 1
ATOM 1423 C CA . LEU A 1 178 ? -75.082 -21.717 81.195 1.00 59.66 178 LEU A CA 1
ATOM 1424 C C . LEU A 1 178 ? -75.090 -20.591 80.151 1.00 59.66 178 LEU A C 1
ATOM 1426 O O . LEU A 1 178 ? -74.471 -20.745 79.099 1.00 59.66 178 LEU A O 1
ATOM 1430 N N . ASP A 1 179 ? -75.748 -19.464 80.436 1.00 66.00 179 ASP A N 1
ATOM 1431 C CA . ASP A 1 179 ? -75.623 -18.253 79.609 1.00 66.00 179 ASP A CA 1
ATOM 1432 C C . ASP A 1 179 ? -74.243 -17.586 79.796 1.00 66.00 179 ASP A C 1
ATOM 1434 O O . ASP A 1 179 ? -73.526 -17.876 80.757 1.00 66.00 179 ASP A O 1
ATOM 1438 N N . ASP A 1 180 ? -73.833 -16.699 78.884 1.00 62.12 180 ASP A N 1
ATOM 1439 C CA . ASP A 1 180 ? -72.488 -16.099 78.909 1.00 62.12 180 ASP A CA 1
ATOM 1440 C C . ASP A 1 180 ? -72.185 -15.317 80.202 1.00 62.12 180 ASP A C 1
ATOM 1442 O O . ASP A 1 180 ? -71.033 -15.277 80.646 1.00 62.12 180 ASP A O 1
ATOM 1446 N N . GLY A 1 181 ? -73.202 -14.733 80.846 1.00 64.38 181 GLY A N 1
ATOM 1447 C CA . GLY A 1 181 ? -73.057 -14.015 82.115 1.00 64.38 181 GLY A CA 1
ATOM 1448 C C . GLY A 1 181 ? -72.858 -14.961 83.301 1.00 64.38 181 GLY A C 1
ATOM 1449 O O . GLY A 1 181 ? -71.993 -14.741 84.154 1.00 64.38 181 GLY A O 1
ATOM 1450 N N . GLN A 1 182 ? -73.604 -16.061 83.324 1.00 62.72 182 GLN A N 1
ATOM 1451 C CA . GLN A 1 182 ? -73.504 -17.116 84.326 1.00 62.72 182 GLN A CA 1
ATOM 1452 C C . GLN A 1 182 ? -72.207 -17.914 84.181 1.00 62.72 182 GLN A C 1
ATOM 1454 O O . GLN A 1 182 ? -71.545 -18.184 85.187 1.00 62.72 182 GLN A O 1
ATOM 1459 N N . ARG A 1 183 ? -71.790 -18.222 82.944 1.00 61.62 183 ARG A N 1
ATOM 1460 C CA . ARG A 1 183 ? -70.477 -18.817 82.649 1.00 61.62 183 ARG A CA 1
ATOM 1461 C C . ARG A 1 183 ? -69.362 -17.946 83.210 1.00 61.62 183 ARG A C 1
ATOM 1463 O O . ARG A 1 183 ? -68.505 -18.462 83.924 1.00 61.62 183 ARG A O 1
ATOM 1470 N N . ARG A 1 184 ? -69.409 -16.629 82.968 1.00 61.66 184 ARG A N 1
ATOM 1471 C CA . ARG A 1 184 ? -68.440 -15.673 83.529 1.00 61.66 184 ARG A CA 1
ATOM 1472 C C . ARG A 1 184 ? -68.402 -15.711 85.049 1.00 61.66 184 ARG A C 1
ATOM 1474 O O . ARG A 1 184 ? -67.324 -15.840 85.608 1.00 61.66 184 ARG A O 1
ATOM 1481 N N . SER A 1 185 ? -69.556 -15.655 85.714 1.00 65.12 185 SER A N 1
ATOM 1482 C CA . SER A 1 185 ? -69.609 -15.594 87.181 1.00 65.12 185 SER A CA 1
ATOM 1483 C C . SER A 1 185 ? -69.126 -16.883 87.861 1.00 65.12 185 SER A C 1
ATOM 1485 O O . SER A 1 185 ? -68.472 -16.826 88.905 1.00 65.12 185 SER A O 1
ATOM 1487 N N . VAL A 1 186 ? -69.427 -18.052 87.279 1.00 63.66 186 VAL A N 1
ATOM 1488 C CA . VAL A 1 186 ? -68.938 -19.350 87.777 1.00 63.66 186 VAL A CA 1
ATOM 1489 C C . VAL A 1 186 ? -67.433 -19.470 87.561 1.00 63.66 186 VAL A C 1
ATOM 1491 O O . VAL A 1 186 ? -66.714 -19.833 88.492 1.00 63.66 186 VAL A O 1
ATOM 1494 N N . LEU A 1 187 ? -66.947 -19.104 86.372 1.00 62.12 187 LEU A N 1
ATOM 1495 C CA . LEU A 1 187 ? -65.518 -19.102 86.072 1.00 62.12 187 LEU A CA 1
ATOM 1496 C C . LEU A 1 187 ? -64.756 -18.092 86.938 1.00 62.12 187 LEU A C 1
ATOM 1498 O O . LEU A 1 187 ? -63.688 -18.435 87.420 1.00 62.12 187 LEU A O 1
ATOM 1502 N N . GLU A 1 188 ? -65.294 -16.900 87.215 1.00 62.53 188 GLU A N 1
ATOM 1503 C CA . GLU A 1 188 ? -64.668 -15.898 88.094 1.00 62.53 188 GLU A CA 1
ATOM 1504 C C . GLU A 1 188 ? -64.560 -16.371 89.544 1.00 62.53 188 GLU A C 1
ATOM 1506 O O . GLU A 1 188 ? -63.497 -16.249 90.154 1.00 62.53 188 GLU A O 1
ATOM 1511 N N . ARG A 1 189 ? -65.632 -16.935 90.116 1.00 62.09 189 ARG A N 1
ATOM 1512 C CA . ARG A 1 189 ? -65.594 -17.465 91.490 1.00 62.09 189 ARG A CA 1
ATOM 1513 C C . ARG A 1 189 ? -64.597 -18.606 91.615 1.00 62.09 189 ARG A C 1
ATOM 1515 O O . ARG A 1 189 ? -63.772 -18.612 92.524 1.00 62.09 189 ARG A O 1
ATOM 1522 N N . ALA A 1 190 ? -64.627 -19.522 90.660 1.00 58.25 190 ALA A N 1
ATOM 1523 C CA . ALA A 1 190 ? -63.765 -20.682 90.689 1.00 58.25 190 ALA A CA 1
ATOM 1524 C C . ALA A 1 190 ? -62.299 -20.320 90.342 1.00 58.25 190 ALA A C 1
ATOM 1526 O O . ALA A 1 190 ? -61.369 -20.861 90.936 1.00 58.25 190 ALA A O 1
ATOM 1527 N N . TRP A 1 191 ? -62.073 -19.314 89.489 1.00 55.38 191 TRP A N 1
ATOM 1528 C CA . TRP A 1 191 ? -60.769 -18.673 89.281 1.00 55.38 191 TRP A CA 1
ATOM 1529 C C . TRP A 1 191 ? -60.238 -18.042 90.568 1.00 55.38 191 TRP A C 1
ATOM 1531 O O . TRP A 1 191 ? -59.077 -18.239 90.919 1.00 55.38 191 TRP A O 1
ATOM 1541 N N . THR A 1 192 ? -61.091 -17.330 91.307 1.00 59.81 192 THR A N 1
ATOM 1542 C CA . THR A 1 192 ? -60.726 -16.706 92.586 1.00 59.81 192 THR A CA 1
ATOM 1543 C C . THR A 1 192 ? -60.270 -17.753 93.603 1.00 59.81 192 THR A C 1
ATOM 1545 O O . THR A 1 192 ? -59.282 -17.532 94.303 1.00 59.81 192 THR A O 1
ATOM 1548 N N . ASP A 1 193 ? -60.922 -18.915 93.647 1.00 57.22 193 ASP A N 1
ATOM 1549 C CA . ASP A 1 193 ? -60.532 -20.028 94.519 1.00 57.22 193 ASP A CA 1
ATOM 1550 C C . ASP A 1 193 ? -59.224 -20.699 94.081 1.00 57.22 193 ASP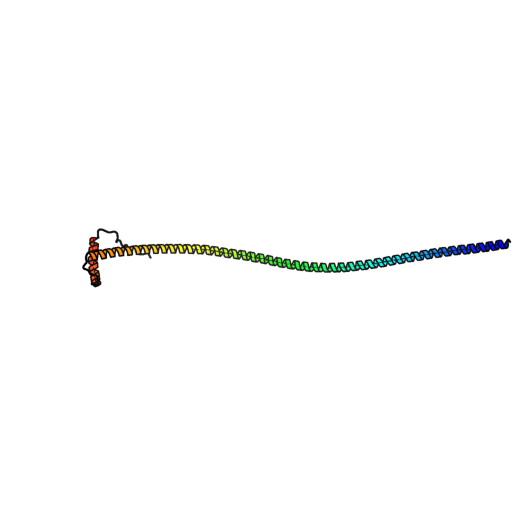 A C 1
ATOM 1552 O O . ASP A 1 193 ? -58.364 -21.002 94.915 1.00 57.22 193 ASP A O 1
ATOM 1556 N N . VAL A 1 194 ? -59.015 -20.888 92.775 1.00 57.03 194 VAL A N 1
ATOM 1557 C CA . VAL A 1 194 ? -57.764 -21.456 92.256 1.00 57.03 194 VAL A CA 1
ATOM 1558 C C . VAL A 1 194 ? -56.585 -20.506 92.502 1.00 57.03 194 VAL A C 1
ATOM 1560 O O . VAL A 1 194 ? -55.556 -20.951 93.019 1.00 57.03 194 VAL A O 1
ATOM 1563 N N . VAL A 1 195 ? -56.748 -19.204 92.242 1.00 57.00 195 VAL A N 1
ATOM 1564 C CA . VAL A 1 195 ? -55.735 -18.163 92.499 1.00 57.00 195 VAL A CA 1
ATOM 1565 C C . VAL A 1 195 ? -55.426 -18.042 93.993 1.00 57.00 195 VAL A C 1
ATOM 1567 O O . VAL A 1 195 ? -54.254 -18.060 94.370 1.00 57.00 195 VAL A O 1
ATOM 1570 N N . LYS A 1 196 ? -56.444 -18.019 94.866 1.00 55.47 196 LYS A N 1
ATOM 1571 C CA . LYS A 1 196 ? -56.246 -18.023 96.328 1.00 55.47 196 LYS A CA 1
ATOM 1572 C C . LYS A 1 196 ? -55.524 -19.281 96.820 1.00 55.47 196 LYS A C 1
ATOM 1574 O O . LYS A 1 196 ? -54.729 -19.190 97.750 1.00 55.47 196 LYS A O 1
ATOM 1579 N N . SER A 1 197 ? -55.742 -20.438 96.187 1.00 52.00 197 SER A N 1
ATOM 1580 C CA . SER A 1 197 ? -55.055 -21.685 96.559 1.00 52.00 197 SER A CA 1
ATOM 1581 C C . SER A 1 197 ? -53.597 -21.772 96.076 1.00 52.00 197 SER A C 1
ATOM 1583 O O . SER A 1 197 ? -52.809 -22.516 96.661 1.00 52.00 197 SER A O 1
ATOM 1585 N N . LYS A 1 198 ? -53.214 -21.008 95.040 1.00 49.50 198 LYS A N 1
ATOM 1586 C CA . LYS A 1 198 ? -51.879 -21.053 94.408 1.00 49.50 198 LYS A CA 1
ATOM 1587 C C . LYS A 1 198 ? -50.982 -19.837 94.677 1.00 49.50 198 LYS A C 1
ATOM 1589 O O . LYS A 1 198 ? -49.906 -19.760 94.087 1.00 49.50 198 LYS A O 1
ATOM 1594 N N . ALA A 1 199 ? -51.307 -18.983 95.653 1.00 47.47 199 ALA A N 1
ATOM 1595 C CA . ALA A 1 199 ? -50.463 -17.874 96.141 1.00 47.47 199 ALA A CA 1
ATOM 1596 C C . ALA A 1 199 ? -49.063 -18.277 96.698 1.00 47.47 199 ALA A C 1
ATOM 1598 O O . ALA A 1 199 ? -48.389 -17.475 97.334 1.00 47.47 199 ALA A O 1
ATOM 1599 N N . LYS A 1 200 ? -48.598 -19.513 96.466 1.00 45.88 200 LYS A N 1
ATOM 1600 C CA . LYS A 1 200 ? -47.238 -20.000 96.759 1.00 45.88 200 LYS A CA 1
ATOM 1601 C C . LYS A 1 200 ? -46.316 -20.116 95.530 1.00 45.88 200 LYS A C 1
ATOM 1603 O O . LYS A 1 200 ? -45.151 -20.445 95.715 1.00 45.88 200 LYS A O 1
ATOM 1608 N N . TYR A 1 201 ? -46.788 -19.846 94.308 1.00 43.22 201 TYR A N 1
ATOM 1609 C CA . TYR A 1 201 ? -45.961 -19.888 93.088 1.00 43.22 201 TYR A CA 1
ATOM 1610 C C . TYR A 1 201 ? -46.094 -18.600 92.256 1.00 43.22 201 TYR A C 1
ATOM 1612 O O . TYR A 1 201 ? -46.638 -18.609 91.155 1.00 43.22 201 TYR A O 1
ATOM 1620 N N . GLU A 1 202 ? -45.559 -17.489 92.762 1.00 41.78 202 GLU A N 1
ATOM 1621 C CA . GLU A 1 202 ? -45.130 -16.372 91.910 1.00 41.78 202 GLU A CA 1
ATOM 1622 C C . GLU A 1 202 ? -43.658 -16.597 91.544 1.00 41.78 202 GLU A C 1
ATOM 1624 O O . GLU A 1 202 ? -42.823 -16.780 92.430 1.00 41.78 202 GLU A O 1
ATOM 1629 N N . PRO A 1 203 ? -43.342 -16.702 90.241 1.00 43.50 203 PRO A N 1
ATOM 1630 C CA . PRO A 1 203 ? -42.942 -15.483 89.532 1.00 43.50 203 PRO A CA 1
ATOM 1631 C C . PRO A 1 203 ? -43.471 -15.371 88.086 1.00 43.50 203 PRO A C 1
ATOM 1633 O O . PRO A 1 203 ? -43.004 -14.537 87.319 1.00 43.50 203 PRO A O 1
ATOM 1636 N N . ALA A 1 204 ? -44.434 -16.195 87.659 1.00 42.47 204 ALA A N 1
ATOM 1637 C CA . ALA A 1 204 ? -44.761 -16.329 86.230 1.00 42.47 204 ALA A CA 1
ATOM 1638 C C . ALA A 1 204 ? -45.792 -15.322 85.666 1.00 42.47 204 ALA A C 1
ATOM 1640 O O . ALA A 1 204 ? -46.151 -15.428 84.495 1.00 42.47 204 ALA A O 1
ATOM 1641 N N . LEU A 1 205 ? -46.280 -14.361 86.460 1.00 43.56 205 LEU A N 1
ATOM 1642 C CA . LEU A 1 205 ? -47.348 -13.429 86.055 1.00 43.56 205 LEU A CA 1
ATOM 1643 C C . LEU A 1 205 ? -46.978 -11.942 86.190 1.00 43.56 205 LEU A C 1
ATOM 1645 O O . LEU A 1 205 ? -47.864 -11.093 86.203 1.00 43.56 205 LEU A O 1
ATOM 1649 N N . SER A 1 206 ? -45.689 -11.583 86.213 1.00 38.69 206 SER A N 1
ATOM 1650 C CA . SER A 1 206 ? -45.295 -10.188 85.975 1.00 38.69 206 SER A CA 1
ATOM 1651 C C . SER A 1 206 ? -45.424 -9.870 84.478 1.00 38.69 206 SER A C 1
ATOM 1653 O O . SER A 1 206 ? -44.464 -9.952 83.711 1.00 38.69 206 SER A O 1
ATOM 1655 N N . PHE A 1 207 ? -46.642 -9.555 84.043 1.00 42.38 207 PHE A N 1
ATOM 1656 C CA . PHE A 1 207 ? -46.908 -8.982 82.726 1.00 42.38 207 PHE A CA 1
ATOM 1657 C C . PHE A 1 207 ? -46.539 -7.496 82.749 1.00 42.38 207 PHE A C 1
ATOM 1659 O O . PHE A 1 207 ? -47.368 -6.641 83.051 1.00 42.38 207 PHE A O 1
ATOM 1666 N N . THR A 1 208 ? -45.291 -7.168 82.423 1.00 37.41 208 THR A N 1
ATOM 1667 C CA . THR A 1 208 ? -44.924 -5.799 82.057 1.00 37.41 208 THR A CA 1
ATOM 1668 C C . THR A 1 208 ? -45.179 -5.609 80.563 1.00 37.41 208 THR A C 1
ATOM 1670 O O . THR A 1 208 ? -44.449 -6.106 79.706 1.00 37.41 208 THR A O 1
ATOM 1673 N N . PHE A 1 209 ? -46.256 -4.895 80.239 1.00 37.75 209 PHE A N 1
ATOM 1674 C CA . PHE A 1 209 ? -46.354 -4.198 78.961 1.00 37.75 209 PHE A CA 1
ATOM 1675 C C . PHE A 1 209 ? -45.408 -2.998 79.042 1.00 37.75 209 PHE A C 1
ATOM 1677 O O . PHE A 1 209 ? -45.774 -1.953 79.572 1.00 37.75 209 PHE A O 1
ATOM 1684 N N . GLU A 1 210 ? -44.176 -3.147 78.560 1.00 33.78 210 GLU A N 1
ATOM 1685 C CA . GLU A 1 210 ? -43.394 -1.966 78.199 1.00 33.78 210 GLU A CA 1
ATOM 1686 C C . GLU A 1 210 ? -44.067 -1.313 76.980 1.00 33.78 210 GLU A C 1
ATOM 1688 O O . GLU A 1 210 ? -44.271 -1.990 75.964 1.00 33.78 210 GLU A O 1
ATOM 1693 N N . PRO A 1 211 ? -44.470 -0.033 77.064 1.00 37.59 211 PRO A N 1
ATOM 1694 C CA . PRO A 1 211 ? -45.037 0.660 75.923 1.00 37.59 211 PRO A CA 1
ATOM 1695 C C . PRO A 1 211 ? -43.956 0.874 74.859 1.00 37.59 211 PRO A C 1
ATOM 1697 O O . PRO A 1 211 ? -42.803 1.182 75.158 1.00 37.59 211 PRO A O 1
ATOM 1700 N N . LEU A 1 212 ? -44.360 0.704 73.601 1.00 35.38 212 LEU A N 1
ATOM 1701 C CA . LEU A 1 212 ? -43.545 0.962 72.416 1.00 35.38 212 LEU A CA 1
ATOM 1702 C C . LEU A 1 212 ? -43.053 2.423 72.416 1.00 35.38 212 LEU A C 1
ATOM 1704 O O . LEU A 1 212 ? -43.894 3.323 72.470 1.00 35.38 212 LEU A O 1
ATOM 1708 N N . PRO A 1 213 ? -41.740 2.691 72.295 1.00 41.16 213 PRO A N 1
ATOM 1709 C CA . PRO A 1 213 ? -41.284 3.994 71.842 1.00 41.16 213 PRO A CA 1
ATOM 1710 C C . PRO A 1 213 ? -41.589 4.130 70.343 1.00 41.16 213 PRO A C 1
ATOM 1712 O O . PRO A 1 213 ? -41.293 3.218 69.564 1.00 41.16 213 PRO A O 1
ATOM 1715 N N . ILE A 1 214 ? -42.226 5.250 69.987 1.00 40.34 214 ILE A N 1
ATOM 1716 C CA . ILE A 1 214 ? -42.452 5.724 68.610 1.00 40.34 214 ILE A CA 1
ATOM 1717 C C . ILE A 1 214 ? -41.107 6.073 67.970 1.00 40.34 214 ILE A C 1
ATOM 1719 O O . ILE A 1 214 ? -40.283 6.706 68.669 1.00 40.34 214 ILE A O 1
#

Sequence (214 aa):
MMDEIRGAVLSASRVGYEVGRQMQVDRVINEWVQHANSYKAQRDEAWDEIRSLKAKLSETQEERRVLQAKLKDSETQCKTFRASANTLERKNASLSDEVARLTKWKRDALASVQKHLSEVETSKKTEEGERKKLVEKLNLQTARLTATWARLTGAERVLGRLVSELLDRAPTVKLEMLDDGQRRSVLERAWTDVVKSKAKYEPALSFTFEPLPI

Secondary structure (DSSP, 8-state):
-HHHHHHHHHHHHHHHHHHHHHHHHHHHHHHHHHHHHHHHHHHHHHHHHHHHHHHHHHHHHHHHHHHHHHHHHHHHHHHHHHHHHHHHHHHHHHHHHHHHHHHHHHHHHHHHHHHHHHHHHHHHHHHHHHHHHHHHHHHHHHHHHHHHHHHHHHHHHHHHHHHHHHHHH-TT--GGGS-HHHHHHHHHHHHHHHHHH-TT--STT----PPPP-

Organism: NCBI:txid2692166

pLDDT: mean 83.42, std 18.51, range [33.78, 98.44]

Radius of gyration: 78.65 Å; chains: 1; bounding box: 156×42×200 Å

Foldseek 3Di:
DVVVVVVVVVVVVVVVVVVVVVVVVVVVVVVVVVVVVVVVVVVVVVVVVVVVVVVVVVVVVVVVVVVVVVVVVVVVVVVVVVVVVVVVVVVVVVVVVVVVVVVVVVVVVVVVVVVVVVVVVVVVVVVVVVVVVVVVVVVVVVVVVVVVVVLVVVVVVVVVVLVVVLCVVCVPDPLVPDDPVRNVVSCVVSVVVVCVVPPPDDDSPPDDPPDDDD